Protein AF-A0A0F8DHT5-F1 (afdb_monomer_lite)

Structure (mmCIF, N/CA/C/O backbone):
data_AF-A0A0F8DHT5-F1
#
_entry.id   AF-A0A0F8DHT5-F1
#
loop_
_atom_site.group_PDB
_atom_site.id
_atom_site.type_symbol
_atom_site.label_atom_id
_atom_site.label_alt_id
_atom_site.label_comp_id
_atom_site.label_asym_id
_atom_site.label_entity_id
_atom_site.label_seq_id
_atom_site.pdbx_PDB_ins_code
_atom_site.Cartn_x
_atom_site.Cartn_y
_atom_site.Cartn_z
_atom_site.occupancy
_atom_site.B_iso_or_equiv
_atom_site.auth_seq_id
_atom_site.auth_comp_id
_atom_site.auth_asym_id
_atom_site.auth_atom_id
_atom_site.pdbx_PDB_model_num
ATOM 1 N N . MET A 1 1 ? 35.845 -25.438 -25.448 1.00 50.44 1 MET A N 1
ATOM 2 C CA . MET A 1 1 ? 34.656 -24.908 -24.744 1.00 50.44 1 MET A CA 1
ATOM 3 C C . MET A 1 1 ? 34.405 -23.471 -25.206 1.00 50.44 1 MET A C 1
ATOM 5 O O . MET A 1 1 ? 34.958 -22.543 -24.640 1.00 50.44 1 MET A O 1
ATOM 9 N N . ARG A 1 2 ? 33.656 -23.273 -26.294 1.00 54.19 2 ARG A N 1
ATOM 10 C CA . ARG A 1 2 ? 33.188 -21.955 -26.760 1.00 54.19 2 ARG A CA 1
ATOM 11 C C . ARG A 1 2 ? 31.685 -22.108 -26.974 1.00 54.19 2 ARG A C 1
ATOM 13 O O . ARG A 1 2 ? 31.292 -22.878 -27.839 1.00 54.19 2 ARG A O 1
ATOM 20 N N . GLY A 1 3 ? 30.879 -21.504 -26.104 1.00 56.59 3 GLY A N 1
ATOM 21 C CA . GLY A 1 3 ? 29.415 -21.653 -26.109 1.00 56.59 3 GLY A CA 1
ATOM 22 C C . GLY A 1 3 ? 28.748 -21.450 -24.744 1.00 56.59 3 GLY A C 1
ATOM 23 O O . GLY A 1 3 ? 27.577 -21.104 -24.689 1.00 56.59 3 GLY A O 1
ATOM 24 N N . SER A 1 4 ? 29.484 -21.578 -23.634 1.00 61.78 4 SER A N 1
ATOM 25 C CA . SER A 1 4 ? 28.898 -21.482 -22.286 1.00 61.78 4 SER A CA 1
ATOM 26 C C . SER A 1 4 ? 28.363 -20.084 -21.944 1.00 61.78 4 SER A C 1
ATOM 28 O O . SER A 1 4 ? 27.387 -19.959 -21.211 1.00 61.78 4 SER A O 1
ATOM 30 N N . GLY A 1 5 ? 28.978 -19.030 -22.493 1.00 66.94 5 GLY A N 1
ATOM 31 C CA . GLY A 1 5 ? 28.608 -17.642 -22.200 1.00 66.94 5 GLY A CA 1
ATOM 32 C C . GLY A 1 5 ? 27.230 -17.242 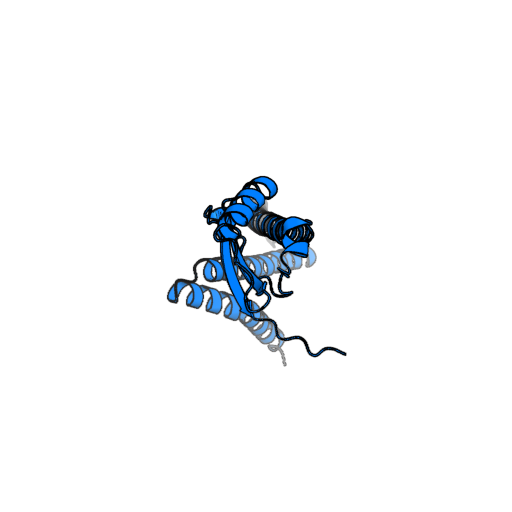-22.731 1.00 66.94 5 GLY A C 1
ATOM 33 O O . GLY A 1 5 ? 26.471 -16.604 -22.009 1.00 66.94 5 GLY A O 1
ATOM 34 N N . SER A 1 6 ? 26.860 -17.647 -23.954 1.00 74.19 6 SER A N 1
ATOM 35 C CA . SER A 1 6 ? 25.550 -17.281 -24.520 1.00 74.19 6 SER A CA 1
ATOM 36 C C . SER A 1 6 ? 24.404 -18.021 -23.833 1.00 74.19 6 SER A C 1
ATOM 38 O O . SER A 1 6 ? 23.347 -17.438 -23.608 1.00 74.19 6 SER A O 1
ATOM 40 N N . THR A 1 7 ? 24.618 -19.282 -23.449 1.00 80.94 7 THR A N 1
ATOM 41 C CA . THR A 1 7 ? 23.621 -20.074 -22.719 1.00 80.94 7 THR A CA 1
ATOM 42 C C . THR A 1 7 ? 23.374 -19.508 -21.322 1.00 80.94 7 THR A C 1
ATOM 44 O O . THR A 1 7 ? 22.225 -19.404 -20.904 1.00 80.94 7 THR A O 1
ATOM 47 N N . LEU A 1 8 ? 24.425 -19.074 -20.619 1.00 80.38 8 LEU A N 1
ATOM 48 C CA . LEU A 1 8 ? 24.295 -18.494 -19.280 1.00 80.38 8 LEU A CA 1
ATOM 49 C C . LEU A 1 8 ? 23.531 -17.158 -19.297 1.00 80.38 8 LEU A C 1
ATOM 51 O O . LEU A 1 8 ? 22.677 -16.926 -18.446 1.00 80.38 8 LEU A O 1
ATOM 55 N N . VAL A 1 9 ? 23.779 -16.316 -20.307 1.00 81.00 9 VAL A N 1
ATOM 56 C CA . VAL A 1 9 ? 23.037 -15.058 -20.505 1.00 81.00 9 VAL A CA 1
ATOM 57 C C . VAL A 1 9 ? 21.566 -15.330 -20.837 1.00 81.00 9 VAL A C 1
ATOM 59 O O . VAL A 1 9 ? 20.687 -14.685 -20.271 1.00 81.00 9 VAL A O 1
ATOM 62 N N . GLY A 1 10 ? 21.281 -16.315 -21.697 1.00 82.88 10 GLY A N 1
ATOM 63 C CA . GLY A 1 10 ? 19.907 -16.704 -22.031 1.00 82.88 10 GLY A CA 1
ATOM 64 C C . GLY A 1 10 ? 19.111 -17.187 -20.815 1.00 82.88 10 GLY A C 1
ATOM 65 O O . GLY A 1 10 ? 17.971 -16.770 -20.621 1.00 82.88 10 GLY A O 1
ATOM 66 N N . VAL A 1 11 ? 19.732 -18.001 -19.953 1.00 88.38 11 VAL A N 1
ATOM 67 C CA . VAL A 1 11 ? 19.117 -18.460 -18.697 1.00 88.38 11 VAL A CA 1
ATOM 68 C C . VAL A 1 11 ? 18.878 -17.290 -17.741 1.00 88.38 11 VAL A C 1
ATOM 70 O O . VAL A 1 11 ? 17.791 -17.187 -17.183 1.00 88.38 11 VAL A O 1
ATOM 73 N N . ALA A 1 12 ? 19.838 -16.374 -17.588 1.00 87.19 12 ALA A N 1
ATOM 74 C CA . ALA A 1 12 ? 19.679 -15.210 -16.714 1.00 87.19 12 ALA A CA 1
ATOM 75 C C . ALA A 1 12 ? 18.514 -14.300 -17.151 1.00 87.19 12 ALA A C 1
ATOM 77 O O . ALA A 1 12 ? 17.721 -13.870 -16.315 1.00 87.19 12 ALA A O 1
ATOM 78 N N . ILE A 1 13 ? 18.361 -14.062 -18.459 1.00 85.25 13 ILE A N 1
ATOM 79 C CA . ILE A 1 13 ? 17.239 -13.285 -19.010 1.00 85.25 13 ILE A CA 1
ATOM 80 C C . ILE A 1 13 ? 15.907 -14.008 -18.772 1.00 85.25 13 ILE A C 1
ATOM 82 O O . ILE A 1 13 ? 14.936 -13.384 -18.346 1.00 85.25 13 ILE A O 1
ATOM 86 N N . ALA A 1 14 ? 15.857 -15.323 -19.003 1.00 89.38 14 ALA A N 1
ATOM 87 C CA . ALA A 1 14 ? 14.652 -16.114 -18.769 1.00 89.38 14 ALA A CA 1
ATOM 88 C C . ALA A 1 14 ? 14.235 -16.089 -17.290 1.00 89.38 14 ALA A C 1
ATOM 90 O O . ALA A 1 14 ? 13.072 -15.837 -16.988 1.00 89.38 14 ALA A O 1
ATOM 91 N N . VAL A 1 15 ? 15.181 -16.266 -16.362 1.00 86.75 15 VAL A N 1
ATOM 92 C CA . VAL A 1 15 ? 14.917 -16.207 -14.914 1.00 86.75 15 VAL A CA 1
ATOM 93 C C . VAL A 1 15 ? 14.434 -14.820 -14.481 1.00 86.75 15 VAL A C 1
ATOM 95 O O . VAL A 1 15 ? 13.590 -14.726 -13.596 1.00 86.75 15 VAL A O 1
ATOM 98 N N . ALA A 1 16 ? 14.902 -13.746 -15.121 1.00 86.75 16 ALA A N 1
ATOM 99 C CA . ALA A 1 16 ? 14.448 -12.388 -14.824 1.00 86.75 16 ALA A CA 1
ATOM 100 C C . ALA A 1 16 ? 13.044 -12.067 -15.380 1.00 86.75 16 ALA A C 1
ATOM 102 O O . ALA A 1 16 ? 12.346 -11.219 -14.826 1.00 86.75 16 ALA A O 1
ATOM 103 N N . LEU A 1 17 ? 12.620 -12.706 -16.477 1.00 90.12 17 LEU A N 1
ATOM 104 C CA . LEU A 1 17 ? 11.362 -12.381 -17.167 1.00 90.12 17 LEU A CA 1
ATOM 105 C C . LEU A 1 17 ? 10.213 -13.343 -16.856 1.00 90.12 17 LEU A C 1
ATOM 107 O O . LEU A 1 17 ? 9.068 -12.908 -16.744 1.00 90.12 17 LEU A O 1
ATOM 111 N N . VAL A 1 18 ? 10.496 -14.638 -16.716 1.00 92.44 18 VAL A N 1
ATOM 112 C CA . VAL A 1 18 ? 9.465 -15.678 -16.590 1.00 92.44 18 VAL A CA 1
ATOM 113 C C . VAL A 1 18 ? 8.639 -15.534 -15.305 1.00 92.44 18 VAL A C 1
ATOM 115 O O . VAL A 1 18 ? 7.414 -15.548 -15.419 1.00 92.44 18 VAL A O 1
ATOM 118 N N . PRO A 1 19 ? 9.224 -15.343 -14.104 1.00 92.00 19 PRO A N 1
ATOM 119 C CA . PRO A 1 19 ? 8.435 -15.209 -12.879 1.00 92.00 19 PRO A CA 1
ATOM 120 C C . PRO A 1 19 ? 7.441 -14.033 -12.891 1.00 92.00 19 PRO A C 1
ATOM 122 O O . PRO A 1 19 ? 6.258 -14.281 -12.666 1.00 92.00 19 PRO A O 1
ATOM 125 N N . PRO A 1 20 ? 7.830 -12.775 -13.199 1.00 90.75 20 PRO A N 1
ATOM 126 C CA . PRO A 1 20 ? 6.867 -11.673 -13.233 1.00 90.75 20 PRO A CA 1
ATOM 127 C C . PRO A 1 20 ? 5.849 -11.812 -14.375 1.00 90.75 20 PRO A C 1
ATOM 129 O O . PRO A 1 20 ? 4.692 -11.438 -14.194 1.00 90.75 20 PRO A O 1
ATOM 132 N N . ALA A 1 21 ? 6.219 -12.412 -15.513 1.00 92.38 21 ALA A N 1
ATOM 133 C CA . ALA A 1 21 ? 5.266 -12.700 -16.588 1.00 92.38 21 ALA A CA 1
ATOM 134 C C . ALA A 1 21 ? 4.219 -13.740 -16.162 1.00 92.38 21 ALA A C 1
ATOM 136 O O . ALA A 1 21 ? 3.031 -13.563 -16.432 1.00 92.38 21 ALA A O 1
ATOM 137 N N . ALA A 1 22 ? 4.638 -14.784 -15.442 1.00 95.06 22 ALA A N 1
ATOM 138 C CA . ALA A 1 22 ? 3.740 -15.785 -14.878 1.00 95.06 22 ALA A CA 1
ATOM 139 C C . ALA A 1 22 ? 2.813 -15.177 -13.816 1.00 95.06 22 ALA A C 1
ATOM 141 O O . ALA A 1 22 ? 1.605 -15.393 -13.873 1.00 95.06 22 ALA A O 1
ATOM 142 N N . THR A 1 23 ? 3.344 -14.363 -12.897 1.00 94.56 23 THR A N 1
ATOM 143 C CA . THR A 1 23 ? 2.542 -13.654 -11.887 1.00 94.56 23 THR A CA 1
ATOM 144 C C . THR A 1 23 ? 1.533 -12.707 -12.531 1.00 94.56 23 THR A C 1
ATOM 146 O O . THR A 1 23 ? 0.388 -12.646 -12.091 1.00 94.56 23 THR A O 1
ATOM 149 N N . SER A 1 24 ? 1.921 -12.008 -13.601 1.00 94.50 24 SER A N 1
ATOM 150 C CA . SER A 1 24 ? 1.005 -11.146 -14.349 1.00 94.50 24 SER A CA 1
ATOM 151 C C . SER A 1 24 ? -0.128 -11.948 -14.995 1.00 94.50 24 SER A C 1
ATOM 153 O O . SER A 1 24 ? -1.299 -11.631 -14.792 1.00 94.50 24 SER A O 1
ATOM 155 N N . GLY A 1 25 ? 0.204 -13.039 -15.694 1.00 92.62 25 GLY A N 1
ATOM 156 C CA . GLY A 1 25 ? -0.782 -13.919 -16.323 1.00 92.62 25 GLY A CA 1
ATOM 157 C C . GLY A 1 25 ? -1.736 -14.578 -15.322 1.00 92.62 25 GLY A C 1
ATOM 158 O O . GLY A 1 25 ? -2.945 -14.584 -15.542 1.00 92.62 25 GLY A O 1
ATOM 159 N N . LEU A 1 26 ? -1.217 -15.077 -14.195 1.00 94.81 26 LEU A N 1
ATOM 160 C CA . LEU A 1 26 ? -2.028 -15.659 -13.120 1.00 94.81 26 LEU A CA 1
ATOM 161 C C . LEU A 1 26 ? -2.913 -14.611 -12.439 1.00 94.81 26 LEU A C 1
ATOM 163 O O . LEU A 1 26 ? -4.085 -14.873 -12.183 1.00 94.81 26 LEU A O 1
ATOM 167 N N . GLY A 1 27 ? -2.381 -13.411 -12.193 1.00 92.62 27 GLY A N 1
ATOM 168 C CA . GLY A 1 27 ? -3.150 -12.299 -11.640 1.00 92.62 27 GLY A CA 1
ATOM 169 C C . GLY A 1 27 ? -4.325 -11.908 -12.537 1.00 92.62 27 GLY A C 1
ATOM 170 O O . GLY A 1 27 ? -5.420 -11.671 -12.033 1.00 92.62 27 GLY A O 1
ATOM 171 N N . LEU A 1 28 ? -4.130 -11.911 -13.862 1.00 93.88 28 LEU A N 1
ATOM 172 C CA . LEU A 1 28 ? -5.199 -11.639 -14.825 1.00 93.88 28 LEU A CA 1
ATOM 173 C C . LEU A 1 28 ? -6.240 -12.763 -14.830 1.00 93.88 28 LEU A C 1
ATOM 175 O O . LEU A 1 28 ? -7.435 -12.483 -14.837 1.00 93.88 28 LEU A O 1
ATOM 179 N N . ALA A 1 29 ? -5.800 -14.023 -14.785 1.00 93.94 29 ALA A N 1
ATOM 180 C CA . ALA A 1 29 ? -6.689 -15.184 -14.809 1.00 93.94 29 ALA A CA 1
ATOM 181 C C . ALA A 1 29 ? -7.573 -15.302 -13.554 1.00 93.94 29 ALA A C 1
ATOM 183 O O . ALA A 1 29 ? -8.711 -15.758 -13.649 1.00 93.94 29 ALA A O 1
ATOM 184 N N . TRP A 1 30 ? -7.071 -14.884 -12.389 1.00 96.00 30 TRP A N 1
ATOM 185 C CA . TRP A 1 30 ? -7.807 -14.926 -11.118 1.00 96.00 30 TRP A CA 1
ATOM 186 C C . TRP A 1 30 ? -8.486 -13.604 -10.731 1.00 96.00 30 TRP A C 1
ATOM 188 O O . TRP A 1 30 ? -9.041 -13.505 -9.641 1.00 96.00 30 TRP A O 1
ATOM 198 N N . GLY A 1 31 ? -8.479 -12.592 -11.606 1.00 90.81 31 GLY A N 1
ATOM 199 C CA . GLY A 1 31 ? -9.152 -11.310 -11.354 1.00 90.81 31 GLY A CA 1
ATOM 200 C C . GLY A 1 31 ? -8.425 -10.382 -10.373 1.00 90.81 31 GLY A C 1
ATOM 201 O O . GLY A 1 31 ? -8.964 -9.348 -9.983 1.00 90.81 31 GLY A O 1
ATOM 202 N N . PHE A 1 32 ? -7.181 -10.693 -10.000 1.00 90.25 32 PHE A N 1
ATOM 203 C CA . PHE A 1 32 ? -6.325 -9.821 -9.195 1.00 90.25 32 PHE A CA 1
ATOM 204 C C . PHE A 1 32 ? -5.640 -8.766 -10.073 1.00 90.25 32 PHE A C 1
ATOM 206 O O . PHE A 1 32 ? -4.415 -8.758 -10.228 1.00 90.25 32 PHE A O 1
ATOM 213 N N . TYR A 1 33 ? -6.432 -7.856 -10.649 1.00 86.12 33 TYR A N 1
ATOM 214 C CA . TYR A 1 33 ? -5.963 -6.868 -11.629 1.00 86.12 33 TYR A CA 1
ATOM 215 C C . TYR A 1 33 ? -4.810 -5.996 -11.118 1.00 86.12 33 TYR A C 1
ATOM 217 O O . TYR A 1 33 ? -3.872 -5.741 -11.869 1.00 86.12 33 TYR A O 1
ATOM 225 N N . GLY A 1 34 ? -4.822 -5.604 -9.838 1.00 83.06 34 GLY A N 1
ATOM 226 C CA . GLY A 1 34 ? -3.725 -4.840 -9.234 1.00 83.06 34 GLY A CA 1
ATOM 227 C C . GLY A 1 34 ? -2.388 -5.586 -9.299 1.00 83.06 34 GLY A C 1
ATOM 228 O O . GLY A 1 34 ? -1.418 -5.076 -9.854 1.00 83.06 34 GLY A O 1
ATOM 229 N N . VAL A 1 35 ? -2.358 -6.837 -8.824 1.00 84.31 35 VAL A N 1
ATOM 230 C CA . VAL A 1 35 ? -1.164 -7.703 -8.872 1.00 84.31 35 VAL A CA 1
ATOM 231 C C . VAL A 1 35 ? -0.728 -7.952 -10.314 1.00 84.31 35 VAL A C 1
ATOM 233 O O . VAL A 1 35 ? 0.461 -7.883 -10.626 1.00 84.31 35 VAL A O 1
ATOM 236 N N . ALA A 1 36 ? -1.688 -8.197 -11.206 1.00 88.44 36 ALA A N 1
ATOM 237 C CA . ALA A 1 36 ? -1.431 -8.415 -12.621 1.00 88.44 36 ALA A CA 1
ATOM 238 C C . ALA A 1 36 ? -0.738 -7.228 -13.295 1.00 88.44 36 ALA A C 1
ATOM 240 O O . ALA A 1 36 ? 0.239 -7.424 -14.024 1.00 88.44 36 ALA A O 1
ATOM 241 N N . ILE A 1 37 ? -1.230 -6.013 -13.039 1.00 86.38 37 ILE A N 1
ATOM 242 C CA . ILE A 1 37 ? -0.683 -4.772 -13.587 1.00 86.38 37 ILE A CA 1
ATOM 243 C C . ILE A 1 37 ? 0.708 -4.516 -13.011 1.00 86.38 37 ILE A C 1
ATOM 245 O O . ILE A 1 37 ? 1.644 -4.283 -13.773 1.00 86.38 37 ILE A O 1
ATOM 249 N N . THR A 1 38 ? 0.887 -4.619 -11.691 1.00 81.81 38 THR A N 1
ATOM 250 C CA . THR A 1 38 ? 2.202 -4.414 -11.066 1.00 81.81 38 THR A CA 1
ATOM 251 C C . THR A 1 38 ? 3.237 -5.411 -11.595 1.00 81.81 38 THR A C 1
ATOM 253 O O . THR A 1 38 ? 4.356 -5.024 -11.935 1.00 81.81 38 THR A O 1
ATOM 256 N N . ALA A 1 39 ? 2.863 -6.684 -11.748 1.00 89.31 39 ALA A N 1
ATOM 257 C CA . ALA A 1 39 ? 3.736 -7.701 -12.322 1.00 89.31 39 ALA A CA 1
ATOM 258 C C . ALA A 1 39 ? 4.019 -7.464 -13.819 1.00 89.31 39 ALA A C 1
ATOM 260 O O . ALA A 1 39 ? 5.157 -7.638 -14.254 1.00 89.31 39 ALA A O 1
ATOM 261 N N . ALA A 1 40 ? 3.036 -7.001 -14.601 1.00 86.38 40 ALA A N 1
ATOM 262 C CA . ALA A 1 40 ? 3.231 -6.636 -16.009 1.00 86.38 40 ALA A CA 1
ATOM 263 C C . ALA A 1 40 ? 4.239 -5.489 -16.163 1.00 86.38 40 ALA A C 1
ATOM 265 O O . ALA A 1 40 ? 5.118 -5.538 -17.024 1.00 86.38 40 ALA A O 1
ATOM 266 N N . VAL A 1 41 ? 4.149 -4.474 -15.298 1.00 85.31 41 VAL A N 1
ATOM 267 C CA . VAL A 1 41 ? 5.097 -3.355 -15.274 1.00 85.31 41 VAL A CA 1
ATOM 268 C C . VAL A 1 41 ? 6.520 -3.861 -15.025 1.00 85.31 41 VAL A C 1
ATOM 270 O O . VAL A 1 41 ? 7.433 -3.454 -15.740 1.00 85.31 41 VAL A O 1
ATOM 273 N N . LEU A 1 42 ? 6.722 -4.803 -14.097 1.00 88.19 42 LEU A N 1
ATOM 274 C CA . LEU A 1 42 ? 8.041 -5.402 -13.847 1.00 88.19 42 LEU A CA 1
ATOM 275 C C . LEU A 1 42 ? 8.606 -6.135 -15.075 1.00 88.19 42 LEU A C 1
ATOM 277 O O . LEU A 1 42 ? 9.796 -6.007 -15.364 1.00 88.19 42 LEU A O 1
ATOM 281 N N . VAL A 1 43 ? 7.771 -6.850 -15.838 1.00 87.12 43 VAL A N 1
ATOM 282 C CA . VAL A 1 43 ? 8.195 -7.467 -17.111 1.00 87.12 43 VAL A CA 1
ATOM 283 C C . VAL A 1 43 ? 8.689 -6.404 -18.092 1.00 87.12 43 VAL A C 1
ATOM 285 O O . VAL A 1 43 ? 9.759 -6.558 -18.685 1.00 87.12 43 VAL A O 1
ATOM 288 N N . LEU A 1 44 ? 7.933 -5.312 -18.247 1.00 84.62 44 LEU A N 1
ATOM 289 C CA . LEU A 1 44 ? 8.288 -4.214 -19.148 1.00 84.62 44 LEU A CA 1
ATOM 290 C C . LEU A 1 44 ? 9.588 -3.523 -18.721 1.00 84.62 44 LEU A C 1
ATOM 292 O O . LEU A 1 44 ? 10.442 -3.268 -19.569 1.00 84.62 44 LEU A O 1
ATOM 296 N N . VAL A 1 45 ? 9.775 -3.275 -17.422 1.00 83.19 45 VAL A N 1
ATOM 297 C CA . VAL A 1 45 ? 11.011 -2.701 -16.861 1.00 83.19 45 VAL A CA 1
ATOM 298 C C . VAL A 1 45 ? 12.209 -3.612 -17.138 1.00 83.19 45 VAL A C 1
ATOM 300 O O . VAL A 1 45 ? 13.258 -3.131 -17.573 1.00 83.19 45 VAL A O 1
ATOM 303 N N . ASN A 1 46 ? 12.067 -4.924 -16.937 1.00 88.50 46 ASN A N 1
ATOM 304 C CA . ASN A 1 46 ? 13.151 -5.881 -17.170 1.00 88.50 46 ASN A CA 1
ATOM 305 C C . ASN A 1 46 ? 13.528 -5.957 -18.654 1.00 88.50 46 ASN A C 1
ATOM 307 O O . ASN A 1 46 ? 14.711 -5.890 -18.994 1.00 88.50 46 ASN A O 1
ATOM 311 N N . LEU A 1 47 ? 12.538 -6.019 -19.550 1.00 86.38 47 LEU A N 1
ATOM 312 C CA . LEU A 1 47 ? 12.775 -5.961 -20.994 1.00 86.38 47 LEU A CA 1
ATOM 313 C C . LEU A 1 47 ? 13.463 -4.659 -21.401 1.00 86.38 47 LEU A C 1
ATOM 315 O O . LEU A 1 47 ? 14.420 -4.684 -22.179 1.00 86.38 47 LEU A O 1
ATOM 319 N N . LEU A 1 48 ? 13.003 -3.529 -20.863 1.00 83.25 48 LEU A N 1
ATOM 320 C CA . LEU A 1 48 ? 13.589 -2.225 -21.138 1.00 83.25 48 LEU A CA 1
ATOM 321 C C . LEU A 1 48 ? 15.050 -2.183 -20.697 1.00 83.25 48 LEU A C 1
ATOM 323 O O . LEU A 1 48 ? 15.916 -1.822 -21.487 1.00 83.25 48 LEU A O 1
ATOM 327 N N . THR A 1 49 ? 15.329 -2.616 -19.471 1.00 82.75 49 THR A N 1
ATOM 328 C CA . THR A 1 49 ? 16.673 -2.609 -18.885 1.00 82.75 49 THR A CA 1
ATOM 329 C C . THR A 1 49 ? 17.638 -3.443 -19.715 1.00 82.75 49 THR A C 1
ATOM 331 O O . THR A 1 49 ? 18.704 -2.951 -20.067 1.00 82.75 49 THR A O 1
ATOM 334 N N . ILE A 1 50 ? 17.249 -4.657 -20.125 1.00 85.69 50 ILE A N 1
ATOM 335 C CA . ILE A 1 50 ? 18.083 -5.507 -20.988 1.00 85.69 50 ILE A CA 1
ATOM 336 C C . ILE A 1 50 ? 18.417 -4.791 -22.307 1.00 85.69 50 ILE A C 1
ATOM 338 O O . ILE A 1 50 ? 19.575 -4.779 -22.731 1.00 85.69 50 ILE A O 1
ATOM 342 N N . ASN A 1 51 ? 17.428 -4.156 -22.943 1.00 81.25 51 ASN A N 1
ATOM 343 C CA . ASN A 1 51 ? 17.636 -3.421 -24.194 1.00 81.25 51 ASN A CA 1
ATOM 344 C C . ASN A 1 51 ? 18.531 -2.183 -24.005 1.00 81.25 51 ASN A C 1
ATOM 346 O O . ASN A 1 51 ? 19.425 -1.941 -24.819 1.00 81.25 51 ASN A O 1
ATOM 350 N N . VAL A 1 52 ? 18.334 -1.419 -22.926 1.00 77.94 52 VAL A N 1
ATOM 351 C CA . VAL A 1 52 ? 19.168 -0.258 -22.573 1.00 77.94 52 VAL A CA 1
ATOM 352 C C . VAL A 1 52 ? 20.605 -0.697 -22.302 1.00 77.94 52 VAL A C 1
ATOM 354 O O . VAL A 1 52 ? 21.535 -0.107 -22.846 1.00 77.94 52 VAL A O 1
ATOM 357 N N . SER A 1 53 ? 20.810 -1.753 -21.511 1.00 82.62 53 SER A N 1
ATOM 358 C CA . SER A 1 53 ? 22.137 -2.298 -21.220 1.00 82.62 53 SER A CA 1
ATOM 359 C C . SER A 1 53 ? 22.847 -2.755 -22.491 1.00 82.62 53 SER A C 1
ATOM 361 O O . SER A 1 53 ? 24.031 -2.468 -22.654 1.00 82.62 53 SER A O 1
ATOM 363 N N . ALA A 1 54 ? 22.133 -3.399 -23.420 1.00 81.75 54 ALA A N 1
ATOM 364 C CA . ALA A 1 54 ? 22.690 -3.771 -24.718 1.00 81.75 54 ALA A CA 1
ATOM 365 C C . ALA A 1 54 ? 23.131 -2.537 -25.526 1.00 81.75 54 ALA A C 1
ATOM 367 O O . ALA A 1 54 ? 24.224 -2.537 -26.093 1.00 81.75 54 ALA A O 1
ATOM 368 N N . LEU A 1 55 ? 22.328 -1.466 -25.534 1.00 77.06 55 LEU A N 1
ATOM 369 C CA . LEU A 1 55 ? 22.674 -0.208 -26.203 1.00 77.06 55 LEU A CA 1
ATOM 370 C C . LEU A 1 55 ? 23.900 0.469 -25.568 1.00 77.06 55 LEU A C 1
ATOM 372 O O . LEU A 1 55 ? 24.799 0.901 -26.289 1.00 77.06 55 LEU A O 1
ATOM 376 N N . ILE A 1 56 ? 23.961 0.534 -24.235 1.00 76.88 56 ILE A N 1
ATOM 377 C CA . ILE A 1 56 ? 25.102 1.095 -23.497 1.00 76.88 56 ILE A CA 1
ATOM 378 C C . ILE A 1 56 ? 26.368 0.291 -23.791 1.00 76.88 56 ILE A C 1
ATOM 380 O O . ILE A 1 56 ? 27.406 0.873 -24.096 1.00 76.88 56 ILE A O 1
ATOM 384 N N . LEU A 1 57 ? 26.289 -1.041 -23.744 1.00 79.81 57 LEU A N 1
ATOM 385 C CA . LEU A 1 57 ? 27.434 -1.909 -24.003 1.00 79.81 57 LEU A CA 1
ATOM 386 C C . LEU A 1 57 ? 27.941 -1.748 -25.439 1.00 79.81 57 LEU A C 1
ATOM 388 O O . LEU A 1 57 ? 29.148 -1.710 -25.667 1.00 79.81 57 LEU A O 1
ATOM 392 N N . PHE A 1 58 ? 27.030 -1.598 -26.401 1.00 78.19 58 PHE A N 1
ATOM 393 C CA . PHE A 1 58 ? 27.363 -1.322 -27.795 1.00 78.19 58 PHE A CA 1
ATOM 394 C C . PHE A 1 58 ? 28.062 0.034 -27.965 1.00 78.19 58 PHE A C 1
ATOM 396 O O . PHE A 1 58 ? 29.054 0.131 -28.691 1.00 78.19 58 PHE A O 1
ATOM 403 N N . TRP A 1 59 ? 27.589 1.064 -27.254 1.00 74.31 59 TRP A N 1
ATOM 404 C CA . TRP A 1 59 ? 28.202 2.393 -27.242 1.00 74.31 59 TRP A CA 1
ATOM 405 C C . TRP A 1 59 ? 29.602 2.379 -26.611 1.00 74.31 59 TRP A C 1
ATOM 407 O O . TRP A 1 59 ? 30.546 2.886 -27.213 1.00 74.31 59 TRP A O 1
ATOM 417 N N . LEU A 1 60 ? 29.764 1.724 -25.455 1.00 72.50 60 LEU A N 1
ATOM 418 C CA . LEU A 1 60 ? 31.055 1.562 -24.773 1.00 72.50 60 LEU A CA 1
ATOM 419 C C . LEU A 1 60 ? 32.048 0.718 -25.576 1.00 72.50 60 LEU A C 1
ATOM 421 O O . LEU A 1 60 ? 33.242 1.003 -25.570 1.00 72.50 60 LEU A O 1
ATOM 425 N N . SER A 1 61 ? 31.563 -0.286 -26.308 1.00 78.44 61 SER A N 1
ATOM 426 C CA . SER A 1 61 ? 32.396 -1.108 -27.196 1.00 78.44 61 SER A CA 1
ATOM 427 C C . SER A 1 61 ? 32.897 -0.336 -28.423 1.00 78.44 61 SER A C 1
ATOM 429 O O . SER A 1 61 ? 33.640 -0.888 -29.231 1.00 78.44 61 SER A O 1
ATOM 431 N N . GLY A 1 62 ? 32.491 0.931 -28.590 1.00 67.75 62 GLY A N 1
ATOM 432 C CA . GLY A 1 62 ? 32.946 1.792 -29.675 1.00 67.75 62 GLY A CA 1
ATOM 433 C C . GLY A 1 62 ? 32.509 1.300 -31.052 1.00 67.75 62 GLY A C 1
ATOM 434 O O . GLY A 1 62 ? 33.183 1.596 -32.039 1.00 67.75 62 GLY A O 1
ATOM 435 N N . PHE A 1 63 ? 31.413 0.533 -31.130 1.00 62.44 63 PHE A N 1
ATOM 436 C CA . PHE A 1 63 ? 30.958 -0.082 -32.372 1.00 62.44 63 PHE A CA 1
ATOM 437 C C . PHE A 1 63 ? 30.616 1.012 -33.397 1.00 62.44 6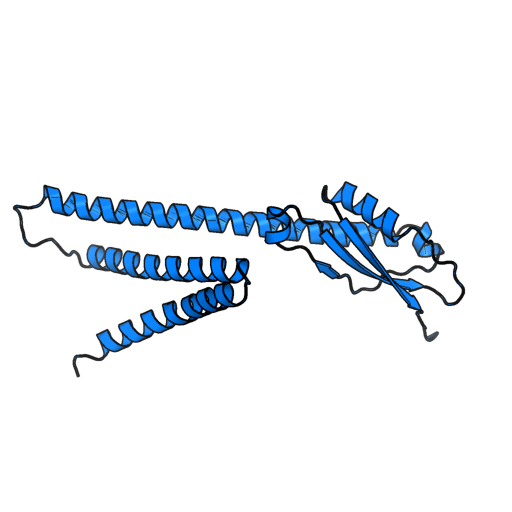3 PHE A C 1
ATOM 439 O O . PHE A 1 63 ? 29.578 1.673 -33.326 1.00 62.44 63 PHE A O 1
ATOM 446 N N . ARG A 1 64 ? 31.528 1.238 -34.347 1.00 56.19 64 ARG A N 1
ATOM 447 C CA . ARG A 1 64 ? 31.359 2.169 -35.465 1.00 56.19 64 ARG A CA 1
ATOM 448 C C . ARG A 1 64 ? 30.698 1.413 -36.623 1.00 56.19 64 ARG A C 1
ATOM 450 O O . ARG A 1 64 ? 31.270 0.420 -37.069 1.00 56.19 64 ARG A O 1
ATOM 457 N N . PRO A 1 65 ? 29.518 1.839 -37.114 1.00 53.34 65 PRO A N 1
ATOM 458 C CA . PRO A 1 65 ? 28.887 1.219 -38.278 1.00 53.34 65 PRO A CA 1
ATOM 459 C C . PRO A 1 65 ? 29.852 1.238 -39.470 1.00 53.34 65 PRO A C 1
ATOM 461 O O . PRO A 1 65 ? 30.399 2.290 -39.795 1.00 53.34 65 PRO A O 1
ATOM 464 N N . ALA A 1 66 ? 30.067 0.088 -40.109 1.00 50.16 66 ALA A N 1
ATOM 465 C CA . ALA A 1 66 ? 31.091 -0.122 -41.137 1.00 50.16 66 ALA A CA 1
ATOM 466 C C . ALA A 1 66 ? 30.756 0.463 -42.527 1.00 50.16 66 ALA A C 1
ATOM 468 O O . ALA A 1 66 ? 31.304 0.009 -43.525 1.00 50.16 66 ALA A O 1
ATOM 469 N N . GLU A 1 67 ? 29.890 1.475 -42.626 1.00 52.31 67 GLU A N 1
ATOM 470 C CA . GLU A 1 67 ? 29.558 2.087 -43.916 1.00 52.31 67 GLU A CA 1
ATOM 471 C C . GLU A 1 67 ? 29.509 3.616 -43.829 1.00 52.31 67 GLU A C 1
ATOM 473 O O . GLU A 1 67 ? 28.531 4.222 -43.387 1.00 52.31 67 GLU A O 1
ATOM 478 N N . GLU A 1 68 ? 30.566 4.256 -44.336 1.00 53.12 68 GLU A N 1
ATOM 479 C CA . GLU A 1 68 ? 30.701 5.715 -44.472 1.00 53.12 68 GLU A CA 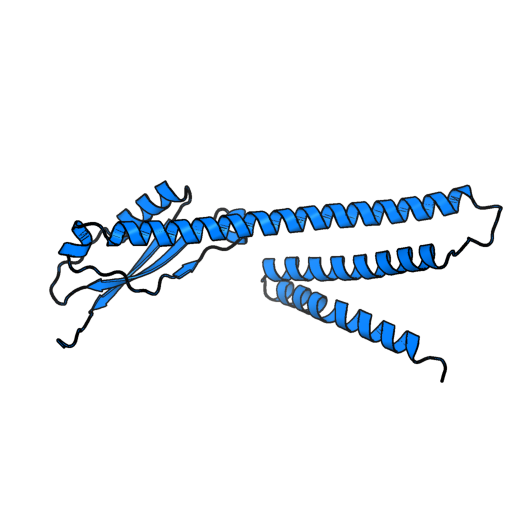1
ATOM 480 C C . GLU A 1 68 ? 29.681 6.352 -45.442 1.00 53.12 68 GLU A C 1
ATOM 482 O O . GLU A 1 68 ? 29.663 7.570 -45.603 1.00 53.12 68 GLU A O 1
ATOM 487 N N . LYS A 1 69 ? 28.776 5.573 -46.056 1.00 48.88 69 LYS A N 1
ATOM 488 C CA . LYS A 1 69 ? 27.753 6.076 -46.993 1.00 48.88 69 LYS A CA 1
ATOM 489 C C . LYS A 1 69 ? 26.312 6.076 -46.463 1.00 48.88 69 LYS A C 1
ATOM 491 O O . LYS A 1 69 ? 25.431 6.580 -47.151 1.00 48.88 69 LYS A O 1
ATOM 496 N N . ALA A 1 70 ? 26.063 5.624 -45.230 1.00 52.38 70 ALA A N 1
ATOM 497 C CA . ALA A 1 70 ? 24.724 5.611 -44.610 1.00 52.38 70 ALA A CA 1
ATOM 498 C C . ALA A 1 70 ? 24.638 6.425 -43.297 1.00 52.38 70 ALA A C 1
ATOM 500 O O . ALA A 1 70 ? 23.802 6.176 -42.426 1.00 52.38 70 ALA A O 1
ATOM 501 N N . VAL A 1 71 ? 25.515 7.420 -43.131 1.00 52.69 71 VAL A N 1
ATOM 502 C CA . VAL A 1 71 ? 25.713 8.163 -41.869 1.00 52.69 71 VAL A CA 1
ATOM 503 C C . VAL A 1 71 ? 24.476 8.980 -41.437 1.00 52.69 71 VAL A C 1
ATOM 505 O O . VAL A 1 71 ? 24.308 9.255 -40.248 1.00 52.69 71 VAL A O 1
ATOM 508 N N . GLY A 1 72 ? 23.567 9.310 -42.364 1.00 50.34 72 GLY A N 1
ATOM 509 C CA . GLY A 1 72 ? 22.315 10.023 -42.067 1.00 50.34 72 GLY A CA 1
ATOM 510 C C . GLY A 1 72 ? 21.215 9.146 -41.453 1.00 50.34 72 GLY A C 1
ATOM 511 O O . GLY A 1 72 ? 20.606 9.528 -40.456 1.00 50.34 72 GLY A O 1
ATOM 512 N N . SER A 1 73 ? 20.980 7.947 -41.999 1.00 50.78 73 SER A N 1
ATOM 513 C CA . SER A 1 73 ? 19.885 7.059 -41.570 1.00 50.78 73 SER A CA 1
ATOM 514 C C . SER A 1 73 ? 20.231 6.243 -40.321 1.00 50.78 73 SER A C 1
ATOM 516 O O . SER A 1 73 ? 19.367 6.011 -39.474 1.00 50.78 73 SER A O 1
ATOM 518 N N . ALA A 1 74 ? 21.503 5.872 -40.143 1.00 53.41 74 ALA A N 1
ATOM 519 C CA . ALA A 1 74 ? 21.966 5.128 -38.972 1.00 53.41 74 ALA A CA 1
ATOM 520 C C . ALA A 1 74 ? 21.932 5.965 -37.676 1.00 53.41 74 ALA A C 1
ATOM 522 O O . ALA A 1 74 ? 21.522 5.464 -36.628 1.00 53.41 74 ALA A O 1
ATOM 523 N N . ARG A 1 75 ? 22.294 7.258 -37.734 1.00 54.81 75 ARG A N 1
ATOM 524 C CA . ARG A 1 75 ? 22.169 8.179 -36.585 1.00 54.81 75 ARG A CA 1
ATOM 525 C C . ARG A 1 75 ? 20.709 8.419 -36.210 1.00 54.81 75 ARG A C 1
ATOM 527 O O . ARG A 1 75 ? 20.383 8.398 -35.027 1.00 54.81 75 ARG A O 1
ATOM 534 N N . ALA A 1 76 ? 19.834 8.579 -37.204 1.00 57.97 76 ALA A N 1
ATOM 535 C CA . ALA A 1 76 ? 18.398 8.725 -36.980 1.00 57.97 76 ALA A CA 1
ATOM 536 C C . ALA A 1 76 ? 17.795 7.481 -36.304 1.00 57.97 76 ALA A C 1
ATOM 538 O O . ALA A 1 76 ? 17.008 7.615 -35.370 1.00 57.97 76 ALA A O 1
ATOM 539 N N . ALA A 1 77 ? 18.222 6.276 -36.696 1.00 61.75 77 ALA A N 1
ATOM 540 C CA . ALA A 1 77 ? 17.779 5.032 -36.066 1.00 61.75 77 ALA A CA 1
ATOM 541 C C . ALA A 1 77 ? 18.234 4.906 -34.599 1.00 61.75 77 ALA A C 1
ATOM 543 O O . ALA A 1 77 ? 17.457 4.467 -33.752 1.00 61.75 77 ALA A O 1
ATOM 544 N N . VAL A 1 78 ? 19.465 5.315 -34.270 1.00 67.00 78 VAL A N 1
ATOM 545 C CA . VAL A 1 78 ? 19.971 5.303 -32.883 1.00 67.00 78 VAL A CA 1
ATOM 546 C C . VAL A 1 78 ? 19.271 6.356 -32.020 1.00 67.00 78 VAL A C 1
ATOM 548 O O . VAL A 1 78 ? 18.848 6.040 -30.911 1.00 67.00 78 VAL A O 1
ATOM 551 N N . ILE A 1 79 ? 19.085 7.578 -32.530 1.00 69.00 79 ILE A N 1
ATOM 552 C CA . ILE A 1 79 ? 18.374 8.654 -31.818 1.00 69.00 79 ILE A CA 1
ATOM 553 C C . ILE A 1 79 ? 16.905 8.283 -31.604 1.00 69.00 79 ILE A C 1
ATOM 555 O O . ILE A 1 79 ? 16.382 8.484 -30.514 1.00 69.00 79 ILE A O 1
ATOM 559 N N . SER A 1 80 ? 16.255 7.681 -32.603 1.00 67.88 80 SER A N 1
ATOM 560 C CA . SER A 1 80 ? 14.880 7.193 -32.482 1.00 67.88 80 SER A CA 1
ATOM 561 C C . SER A 1 80 ? 14.757 6.124 -31.392 1.00 67.88 80 SER A C 1
ATOM 563 O O . SER A 1 80 ? 13.882 6.224 -30.536 1.00 67.88 80 SER A O 1
ATOM 565 N N . ARG A 1 81 ? 15.676 5.150 -31.344 1.00 73.44 81 ARG A N 1
ATOM 566 C CA . ARG A 1 81 ? 15.697 4.133 -30.279 1.00 73.44 81 ARG A CA 1
ATOM 567 C C . ARG A 1 81 ? 15.964 4.742 -28.903 1.00 73.44 81 ARG A C 1
ATOM 569 O O . ARG A 1 81 ? 15.279 4.389 -27.952 1.00 73.44 81 ARG A O 1
ATOM 576 N N . ALA A 1 82 ? 16.909 5.676 -28.794 1.00 75.50 82 ALA A N 1
ATOM 577 C CA . ALA A 1 82 ? 17.179 6.387 -27.547 1.00 75.50 82 ALA A CA 1
ATOM 578 C C . ALA A 1 82 ? 15.962 7.204 -27.080 1.00 75.50 82 ALA A C 1
ATOM 580 O O . ALA A 1 82 ? 15.626 7.173 -25.901 1.00 75.50 82 ALA A O 1
ATOM 581 N N . ALA A 1 83 ? 15.254 7.864 -27.999 1.00 69.69 83 ALA A N 1
ATOM 582 C CA . ALA A 1 83 ? 14.023 8.585 -27.694 1.00 69.69 83 ALA A CA 1
ATOM 583 C C . ALA A 1 83 ? 12.928 7.641 -27.177 1.00 69.69 83 ALA A C 1
ATOM 585 O O . ALA A 1 83 ? 12.301 7.943 -26.167 1.00 69.69 83 ALA A O 1
ATOM 586 N N . VAL A 1 84 ? 12.749 6.468 -27.797 1.00 79.44 84 VAL A N 1
ATOM 587 C CA . VAL A 1 84 ? 11.814 5.441 -27.305 1.00 79.44 84 VAL A CA 1
ATOM 588 C C . VAL A 1 84 ? 12.191 4.982 -25.894 1.00 79.44 84 VAL A C 1
ATOM 590 O O . VAL A 1 84 ? 11.321 4.897 -25.034 1.00 79.44 84 VAL A O 1
ATOM 593 N N . LEU A 1 85 ? 13.477 4.740 -25.621 1.00 75.19 85 LEU A N 1
ATOM 594 C CA . LEU A 1 85 ? 13.945 4.362 -24.284 1.00 75.19 85 LEU A CA 1
ATOM 595 C C . LEU A 1 85 ? 13.671 5.455 -23.245 1.00 75.19 85 LEU A C 1
ATOM 597 O O . LEU A 1 85 ? 13.175 5.151 -22.166 1.00 75.19 85 LEU A O 1
ATOM 601 N N . VAL A 1 86 ? 13.941 6.721 -23.575 1.00 78.31 86 VAL A N 1
ATOM 602 C CA . VAL A 1 86 ? 13.655 7.863 -22.691 1.00 78.31 86 VAL A CA 1
ATOM 603 C C . VAL A 1 86 ? 12.156 7.987 -22.427 1.00 78.31 86 VAL A C 1
ATOM 605 O O . VAL A 1 86 ? 11.765 8.177 -21.280 1.00 78.31 86 VAL A O 1
ATOM 608 N N . ILE A 1 87 ? 11.313 7.819 -23.449 1.00 79.50 87 ILE A N 1
ATOM 609 C CA . ILE A 1 87 ? 9.852 7.836 -23.295 1.00 79.50 87 ILE A CA 1
ATOM 610 C C . ILE A 1 87 ? 9.394 6.699 -22.377 1.00 79.50 87 ILE A C 1
ATOM 612 O O . ILE A 1 87 ? 8.578 6.926 -21.488 1.00 79.50 87 ILE A O 1
ATOM 616 N N . LEU A 1 88 ? 9.940 5.491 -22.542 1.00 79.56 88 LEU A N 1
ATOM 617 C CA . LEU A 1 88 ? 9.606 4.353 -21.686 1.00 79.56 88 LEU A CA 1
ATOM 618 C C . LEU A 1 88 ? 10.063 4.575 -20.236 1.00 79.56 88 LEU A C 1
ATOM 620 O O . LEU A 1 88 ? 9.293 4.313 -19.318 1.00 79.56 88 LEU A O 1
ATOM 624 N N . ILE A 1 89 ? 11.263 5.121 -20.011 1.00 86.00 89 ILE A N 1
ATOM 625 C CA . ILE A 1 89 ? 11.743 5.487 -18.667 1.00 86.00 89 ILE A CA 1
ATOM 626 C C . ILE A 1 89 ? 10.863 6.574 -18.047 1.00 86.00 89 ILE A C 1
ATOM 628 O O . ILE A 1 89 ? 10.529 6.481 -16.867 1.00 86.00 89 ILE A O 1
ATOM 632 N N . ALA A 1 90 ? 10.471 7.588 -18.820 1.00 79.19 90 ALA A N 1
ATOM 633 C CA . ALA A 1 90 ? 9.594 8.652 -18.348 1.00 79.19 90 ALA A CA 1
ATOM 634 C C . ALA A 1 90 ? 8.219 8.093 -17.956 1.00 79.19 90 ALA A C 1
ATOM 636 O O . ALA A 1 90 ? 7.735 8.372 -16.862 1.00 79.19 90 ALA A O 1
ATOM 637 N N . LEU A 1 91 ? 7.631 7.233 -18.794 1.00 85.25 91 LEU A N 1
ATOM 638 C CA . LEU A 1 91 ? 6.361 6.563 -18.514 1.00 85.25 91 LEU A CA 1
ATOM 639 C C . LEU A 1 91 ? 6.436 5.724 -17.229 1.00 85.25 91 LEU A C 1
ATOM 641 O O . LEU A 1 91 ? 5.582 5.849 -16.354 1.00 85.25 91 LEU A O 1
ATOM 645 N N . LEU A 1 92 ? 7.478 4.901 -17.087 1.00 83.94 92 LEU A N 1
ATOM 646 C CA . LEU A 1 92 ? 7.682 4.066 -15.901 1.00 83.94 92 LEU A CA 1
ATOM 647 C C . LEU A 1 92 ? 7.931 4.904 -14.641 1.00 83.94 92 LEU A C 1
ATOM 649 O O . LEU A 1 92 ? 7.407 4.576 -13.580 1.00 83.94 92 LEU A O 1
ATOM 653 N N . SER A 1 93 ? 8.675 6.005 -14.762 1.00 86.88 93 SER A N 1
ATOM 654 C CA . SER A 1 93 ? 8.903 6.951 -13.663 1.00 86.88 93 SER A CA 1
ATOM 655 C C . SER A 1 93 ? 7.603 7.590 -13.183 1.00 86.88 93 SER A C 1
ATOM 657 O O . SER A 1 93 ? 7.409 7.723 -11.979 1.00 86.88 93 SER A O 1
ATOM 659 N N . VAL A 1 94 ? 6.689 7.939 -14.095 1.00 88.00 94 VAL A N 1
ATOM 660 C CA . VAL A 1 94 ? 5.365 8.476 -13.737 1.00 88.00 94 VAL A CA 1
ATOM 661 C C . VAL A 1 94 ? 4.541 7.439 -12.975 1.00 88.00 94 VAL A C 1
ATOM 663 O O . VAL A 1 94 ? 3.979 7.758 -11.930 1.00 88.00 94 VAL A O 1
ATOM 666 N N . VAL A 1 95 ? 4.507 6.188 -13.447 1.00 84.94 95 VAL A N 1
ATOM 667 C CA . VAL A 1 95 ? 3.801 5.095 -12.752 1.00 84.94 95 VAL A CA 1
ATOM 668 C C . VAL A 1 95 ? 4.387 4.867 -11.359 1.00 84.94 95 VAL A C 1
ATOM 670 O O . VAL A 1 95 ? 3.644 4.757 -10.385 1.00 84.94 95 VAL A O 1
ATOM 673 N N . LEU A 1 96 ? 5.716 4.838 -11.245 1.00 85.25 96 LEU A N 1
ATOM 674 C CA . LEU A 1 96 ? 6.393 4.658 -9.966 1.00 85.25 96 LEU A CA 1
ATOM 675 C C . LEU A 1 96 ? 6.111 5.821 -9.008 1.00 85.25 96 LEU A C 1
ATOM 677 O O . LEU A 1 96 ? 5.824 5.584 -7.836 1.00 85.25 96 LEU A O 1
ATOM 681 N N . ALA A 1 97 ? 6.150 7.061 -9.499 1.00 87.94 97 ALA A N 1
ATOM 682 C CA . ALA A 1 97 ? 5.828 8.245 -8.710 1.00 87.94 97 ALA A CA 1
ATOM 683 C C . ALA A 1 97 ? 4.382 8.205 -8.201 1.00 87.94 97 ALA A C 1
ATOM 685 O O . ALA A 1 97 ? 4.154 8.477 -7.025 1.00 87.94 97 ALA A O 1
ATOM 686 N N . LEU A 1 98 ? 3.428 7.796 -9.046 1.00 88.62 98 LEU A N 1
ATOM 687 C CA . LEU A 1 98 ? 2.028 7.633 -8.657 1.00 88.62 98 LEU A CA 1
ATOM 688 C C . LEU A 1 98 ? 1.881 6.599 -7.535 1.00 88.62 98 LEU A C 1
ATOM 690 O O . LEU A 1 98 ? 1.359 6.933 -6.478 1.00 88.62 98 LEU A O 1
ATOM 694 N N . VAL A 1 99 ? 2.401 5.380 -7.724 1.00 85.31 99 VAL A N 1
ATOM 695 C CA . VAL A 1 99 ? 2.319 4.303 -6.718 1.00 85.31 99 VAL A CA 1
ATOM 696 C C . VAL A 1 99 ? 2.992 4.711 -5.409 1.00 85.31 99 VAL A C 1
ATOM 698 O O . VAL A 1 99 ? 2.466 4.445 -4.325 1.00 85.31 99 VAL A O 1
ATOM 701 N N . THR A 1 100 ? 4.147 5.373 -5.495 1.00 87.12 100 THR A N 1
ATOM 702 C CA . THR A 1 100 ? 4.882 5.856 -4.321 1.00 87.12 100 THR A CA 1
ATOM 703 C C . THR A 1 100 ? 4.065 6.904 -3.573 1.00 87.12 100 THR A C 1
ATOM 705 O O . THR A 1 100 ? 3.904 6.802 -2.359 1.00 87.12 100 THR A O 1
ATOM 708 N N . TYR A 1 101 ? 3.494 7.871 -4.291 1.00 90.06 101 TYR A N 1
ATOM 709 C CA . TYR A 1 101 ? 2.668 8.923 -3.710 1.00 90.06 101 TYR A CA 1
ATOM 710 C C . TYR A 1 101 ? 1.416 8.360 -3.027 1.00 90.06 101 TYR A C 1
ATOM 712 O O . TYR A 1 101 ? 1.158 8.670 -1.864 1.00 90.06 101 TYR A O 1
ATOM 720 N N . THR A 1 102 ? 0.671 7.478 -3.700 1.00 89.31 102 THR A N 1
ATOM 721 C CA . THR A 1 102 ? -0.538 6.858 -3.136 1.00 89.31 102 THR A CA 1
ATOM 722 C C . THR A 1 102 ? -0.219 5.977 -1.929 1.00 89.31 102 THR A C 1
ATOM 724 O O . THR A 1 102 ? -0.977 5.953 -0.963 1.00 89.31 102 THR A O 1
ATOM 727 N N . SER A 1 103 ? 0.925 5.282 -1.944 1.00 87.25 103 SER A N 1
ATOM 728 C CA . SER A 1 103 ? 1.376 4.467 -0.807 1.00 87.25 103 SER A CA 1
ATOM 729 C C . SER A 1 103 ? 1.766 5.322 0.392 1.00 87.25 103 SER A C 1
ATOM 731 O O . SER A 1 103 ? 1.418 4.984 1.522 1.00 87.25 103 SER A O 1
ATOM 733 N N . PHE A 1 104 ? 2.443 6.445 0.149 1.00 91.38 104 PHE A N 1
ATOM 734 C CA . PHE A 1 104 ? 2.810 7.387 1.198 1.00 91.38 104 PHE A CA 1
ATOM 735 C C . PHE A 1 104 ? 1.566 7.987 1.865 1.00 91.38 104 PHE A C 1
ATOM 737 O O . PHE A 1 104 ? 1.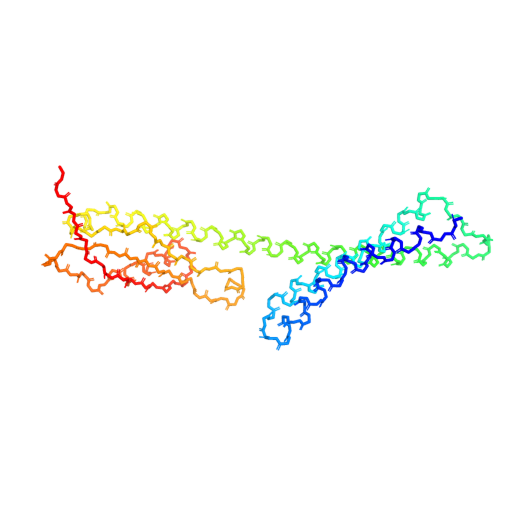447 7.937 3.086 1.00 91.38 104 PHE A O 1
ATOM 744 N N . GLN A 1 105 ? 0.594 8.450 1.072 1.00 90.62 105 GLN A N 1
ATOM 745 C CA . GLN A 1 105 ? -0.677 8.976 1.586 1.00 90.62 105 GLN A CA 1
ATOM 746 C C . GLN A 1 105 ? -1.462 7.931 2.387 1.00 90.62 105 GLN A C 1
ATOM 748 O O . GLN A 1 105 ? -1.925 8.218 3.489 1.00 90.62 105 GLN A O 1
ATOM 753 N N . ALA A 1 106 ? -1.558 6.695 1.888 1.00 88.44 106 ALA A N 1
ATOM 754 C CA . ALA A 1 106 ? -2.229 5.620 2.616 1.00 88.44 106 ALA A CA 1
ATOM 755 C C . ALA A 1 106 ? -1.564 5.321 3.971 1.00 88.44 106 ALA A C 1
ATOM 757 O O . ALA A 1 106 ? -2.253 5.005 4.940 1.00 88.44 106 ALA A O 1
ATOM 758 N N . SER A 1 107 ? -0.235 5.438 4.060 1.00 90.62 107 SER A N 1
ATOM 759 C CA . SER A 1 107 ? 0.495 5.254 5.317 1.00 90.62 107 SER A CA 1
ATOM 760 C C . SER A 1 107 ? 0.273 6.402 6.303 1.00 90.62 107 SER A C 1
ATOM 762 O O . SER A 1 107 ? 0.166 6.143 7.499 1.00 90.62 107 SER A O 1
ATOM 764 N N . LEU A 1 108 ? 0.172 7.645 5.819 1.00 91.62 108 LEU A N 1
ATOM 765 C CA . LEU A 1 108 ? -0.128 8.805 6.665 1.00 91.62 108 LEU A CA 1
ATOM 766 C C . LEU A 1 108 ? -1.521 8.703 7.285 1.00 91.62 108 LEU A C 1
ATOM 768 O O . LEU A 1 108 ? -1.662 8.892 8.488 1.00 91.62 108 LEU A O 1
ATOM 772 N N . VAL A 1 109 ? -2.529 8.337 6.489 1.00 91.56 109 VAL A N 1
ATOM 773 C CA . VAL A 1 109 ? -3.900 8.139 6.988 1.00 91.56 109 VAL A CA 1
ATOM 774 C C . VAL A 1 109 ? -3.932 7.055 8.062 1.00 91.56 109 VAL A C 1
ATOM 776 O O . VAL A 1 109 ? -4.530 7.256 9.110 1.00 91.56 109 VAL A O 1
ATOM 779 N N . LYS A 1 110 ? -3.235 5.929 7.859 1.00 89.81 110 LYS A N 1
ATOM 780 C CA . LYS A 1 110 ? -3.141 4.875 8.884 1.00 89.81 110 LYS A CA 1
ATOM 781 C C . LYS A 1 110 ? -2.564 5.384 10.200 1.00 89.81 110 LYS A C 1
ATOM 783 O O . LYS A 1 110 ? -3.072 5.017 11.251 1.00 89.81 110 LYS A O 1
ATOM 788 N N . GLN A 1 111 ? -1.520 6.206 10.133 1.00 90.88 111 GLN A N 1
ATOM 789 C CA . GLN A 1 111 ? -0.892 6.777 11.319 1.00 90.88 111 GLN A CA 1
ATOM 790 C C . GLN A 1 111 ? -1.817 7.778 12.025 1.00 90.88 111 GLN A C 1
ATOM 792 O O . GLN A 1 111 ? -1.9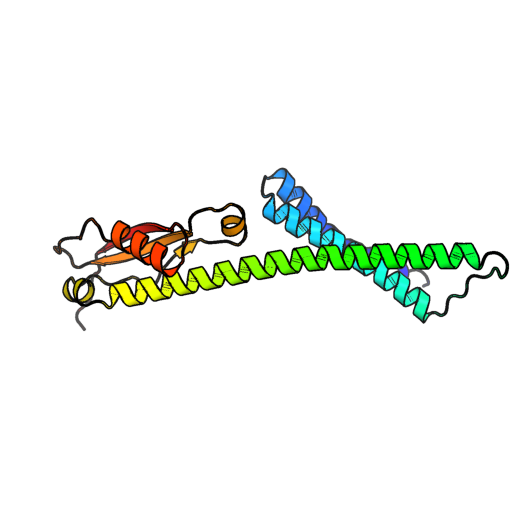17 7.744 13.245 1.00 90.88 111 GLN A O 1
ATOM 797 N N . GLN A 1 112 ? -2.524 8.621 11.268 1.00 91.88 112 GLN A N 1
ATOM 798 C CA . GLN A 1 112 ? -3.519 9.550 11.815 1.00 91.88 112 GLN A CA 1
ATOM 799 C C . GLN A 1 112 ? -4.672 8.810 12.492 1.00 91.88 112 GLN A C 1
ATOM 801 O O . GLN A 1 112 ? -5.059 9.187 13.587 1.00 91.88 112 GLN A O 1
ATOM 806 N N . VAL A 1 113 ? -5.183 7.738 11.877 1.00 90.44 113 VAL A N 1
ATOM 807 C CA . VAL A 1 113 ? -6.229 6.896 12.477 1.00 90.44 113 VAL A CA 1
ATOM 808 C C . VAL A 1 113 ? -5.753 6.291 13.791 1.00 90.44 113 VAL A C 1
ATOM 810 O O . VAL A 1 113 ? -6.483 6.299 14.777 1.00 90.44 113 VAL A O 1
ATOM 813 N N . ASP A 1 114 ? -4.537 5.749 13.800 1.00 89.44 114 ASP A N 1
ATOM 814 C CA . ASP A 1 114 ? -3.976 5.106 14.983 1.00 89.44 114 ASP A CA 1
ATOM 815 C C . ASP A 1 114 ? -3.813 6.091 16.148 1.00 89.44 114 ASP A C 1
ATOM 817 O O . ASP A 1 114 ? -4.186 5.758 17.275 1.00 89.44 114 ASP A O 1
ATOM 821 N N . GLN A 1 115 ? -3.323 7.297 15.845 1.00 89.94 115 GLN A N 1
ATOM 822 C CA . GLN A 1 115 ? -3.119 8.378 16.804 1.00 89.94 115 GLN A CA 1
ATOM 823 C C . GLN A 1 115 ? -4.439 8.990 17.289 1.00 89.94 115 GLN A C 1
ATOM 825 O O . GLN A 1 115 ? -4.632 9.106 18.488 1.00 89.94 115 GLN A O 1
ATOM 830 N N . GLU A 1 116 ? -5.378 9.306 16.398 1.00 90.38 116 GLU A N 1
ATOM 831 C CA . GLU A 1 116 ? -6.688 9.855 16.783 1.00 90.38 116 GLU A CA 1
ATOM 832 C C . GLU A 1 116 ? -7.449 8.884 17.691 1.00 90.38 116 GLU A C 1
ATOM 834 O O . GLU A 1 116 ? -8.025 9.278 18.700 1.00 90.38 116 GLU A O 1
ATOM 839 N N . LEU A 1 117 ? -7.416 7.586 17.373 1.00 88.06 117 LEU A N 1
ATOM 840 C CA . LEU A 1 117 ? -8.003 6.581 18.253 1.00 88.06 117 LEU A CA 1
ATOM 841 C C . LEU A 1 117 ? -7.244 6.463 19.575 1.00 88.06 117 LEU A C 1
ATOM 843 O O . LEU A 1 117 ? -7.843 6.084 20.571 1.00 88.06 117 LEU A O 1
ATOM 847 N N . TRP A 1 118 ? -5.934 6.710 19.607 1.00 86.00 118 TRP A N 1
ATOM 848 C CA . TRP A 1 118 ? -5.187 6.731 20.864 1.00 86.00 118 TRP A CA 1
ATOM 849 C C . TRP A 1 118 ? -5.668 7.886 21.746 1.00 86.00 118 TRP A C 1
ATOM 851 O O . TRP A 1 118 ? -6.086 7.651 22.878 1.00 86.00 118 TRP A O 1
ATOM 861 N N . ASP A 1 119 ? -5.719 9.086 21.173 1.00 87.94 119 ASP A N 1
ATOM 862 C CA . ASP A 1 119 ? -6.129 10.312 21.852 1.00 87.94 119 ASP A CA 1
ATOM 863 C C . ASP A 1 119 ? -7.586 10.217 22.344 1.00 87.94 119 ASP A C 1
ATOM 865 O O . ASP A 1 119 ? -7.872 10.547 23.492 1.00 87.94 119 ASP A O 1
ATOM 869 N N . MET A 1 120 ? -8.499 9.670 21.527 1.00 86.44 120 MET A N 1
ATOM 870 C CA . MET A 1 120 ? -9.903 9.445 21.898 1.00 86.44 120 MET A CA 1
ATOM 871 C C . MET A 1 120 ? -10.043 8.552 23.139 1.00 86.44 120 MET A C 1
ATOM 873 O O . MET A 1 120 ? -10.806 8.880 24.041 1.00 86.44 120 MET A O 1
ATOM 877 N N . PHE A 1 121 ? -9.322 7.426 23.212 1.00 84.44 121 PHE A N 1
ATOM 878 C CA . PHE A 1 121 ? -9.432 6.493 24.344 1.00 84.44 121 PHE A CA 1
ATOM 879 C C . PHE A 1 121 ? -8.661 6.943 25.598 1.00 84.44 121 PHE A C 1
ATOM 881 O O . PHE A 1 121 ? -8.869 6.365 26.665 1.00 84.44 121 PHE A O 1
ATOM 888 N N . GLU A 1 122 ? -7.805 7.964 25.501 1.00 85.06 122 GLU A N 1
ATOM 889 C CA . GLU A 1 122 ? -7.188 8.632 26.657 1.00 85.06 122 GLU A CA 1
ATOM 890 C C . GLU A 1 122 ? -8.087 9.715 27.278 1.00 85.06 122 GLU A C 1
ATOM 892 O O . GLU A 1 122 ? -7.779 10.223 28.362 1.00 85.06 122 GLU A O 1
ATOM 897 N N . GLU A 1 123 ? -9.214 10.064 26.646 1.00 84.19 123 GLU A N 1
ATOM 898 C CA . GLU A 1 123 ? -10.143 11.044 27.205 1.00 84.19 123 GLU A CA 1
ATOM 899 C C . GLU A 1 123 ? -10.801 10.537 28.506 1.00 84.19 123 GLU A C 1
ATOM 901 O O . GLU A 1 123 ? -11.123 9.347 28.626 1.00 84.19 123 GLU A O 1
ATOM 906 N N . PRO A 1 124 ? -11.065 11.435 29.482 1.00 79.56 124 PRO A N 1
ATOM 907 C CA . PRO A 1 124 ? -11.611 11.057 30.788 1.00 79.56 124 PRO A CA 1
ATOM 908 C C . PRO A 1 124 ? -12.902 10.240 30.701 1.00 79.56 124 PRO A C 1
ATOM 910 O O . PRO A 1 124 ? -13.096 9.329 31.494 1.00 79.56 124 PRO A O 1
ATOM 913 N N . GLU A 1 125 ? -13.749 10.517 29.708 1.00 80.00 125 GLU A N 1
ATOM 914 C CA . GLU A 1 125 ? -15.010 9.808 29.476 1.00 80.00 125 GLU A CA 1
ATOM 915 C C . GLU A 1 125 ? -14.816 8.293 29.278 1.00 80.00 125 GLU A C 1
ATOM 917 O O . GLU A 1 125 ? -15.558 7.495 29.853 1.00 80.00 125 GLU A O 1
ATOM 922 N N . TYR A 1 126 ? -13.785 7.877 28.535 1.00 78.31 126 TYR A N 1
ATOM 923 C CA . TYR A 1 126 ? -13.508 6.461 28.261 1.00 78.31 126 TYR A CA 1
ATOM 924 C C . TYR A 1 126 ? -12.670 5.810 29.363 1.00 78.31 126 TYR A C 1
ATOM 926 O O . TYR A 1 126 ? -12.912 4.655 29.731 1.00 78.31 126 TYR A O 1
ATOM 934 N N . VAL A 1 127 ? -11.726 6.562 29.938 1.00 78.12 127 VAL A N 1
ATOM 935 C CA . VAL A 1 127 ? -10.888 6.097 31.050 1.00 78.12 127 VAL A CA 1
ATOM 936 C C . VAL A 1 127 ? -11.734 5.837 32.300 1.00 78.12 127 VAL A C 1
ATOM 938 O O . VAL A 1 127 ? -11.593 4.787 32.930 1.00 78.12 127 VAL A O 1
ATOM 941 N N . GLU A 1 128 ? -12.648 6.747 32.644 1.00 75.44 128 GLU A N 1
ATOM 942 C CA . GLU A 1 128 ? -13.551 6.604 33.795 1.00 75.44 128 GLU A CA 1
ATOM 943 C C . GLU A 1 128 ? -14.592 5.500 33.581 1.00 75.44 128 GLU A C 1
ATOM 945 O O . GLU A 1 128 ? -14.944 4.795 34.527 1.00 75.44 128 GLU A O 1
ATOM 950 N N . ALA A 1 129 ? -15.026 5.283 32.335 1.00 70.88 129 ALA A N 1
ATOM 951 C CA . ALA A 1 129 ? -15.903 4.172 31.972 1.00 70.88 129 ALA A CA 1
ATOM 952 C C . ALA A 1 129 ? -15.199 2.796 32.007 1.00 70.88 129 ALA A C 1
ATOM 954 O O . ALA A 1 129 ? -15.842 1.764 31.802 1.00 70.88 129 ALA A O 1
ATOM 955 N N . GLY A 1 130 ? -13.884 2.750 32.264 1.00 67.62 130 GLY A N 1
ATOM 956 C CA . GLY A 1 130 ? -13.100 1.512 32.258 1.00 67.62 130 GLY A CA 1
ATOM 957 C C . GLY A 1 130 ? -13.029 0.865 30.872 1.00 67.62 130 GLY A C 1
ATOM 958 O O . GLY A 1 130 ? -12.862 -0.354 30.763 1.00 67.62 130 GLY A O 1
ATOM 959 N N . ILE A 1 131 ? -13.197 1.676 29.826 1.00 70.38 131 ILE A N 1
ATOM 960 C CA . ILE A 1 131 ? -13.208 1.266 28.429 1.00 70.38 131 ILE A CA 1
ATOM 961 C C . ILE A 1 131 ? -11.778 1.395 27.907 1.00 70.38 131 ILE A C 1
ATOM 963 O O . ILE A 1 131 ? -11.298 2.481 27.598 1.00 70.38 131 ILE A O 1
ATOM 967 N N . GLY A 1 132 ? -11.078 0.264 27.836 1.00 67.56 132 GLY A N 1
ATOM 968 C CA . GLY A 1 132 ? -9.698 0.204 27.360 1.00 67.56 132 GLY A CA 1
ATOM 969 C C . GLY A 1 132 ? -9.625 -0.260 25.911 1.00 67.56 132 GLY A C 1
ATOM 970 O O . GLY A 1 132 ? -10.172 -1.306 25.554 1.00 67.56 132 GLY A O 1
ATOM 971 N N . ARG A 1 133 ? -8.904 0.473 25.064 1.00 68.75 133 ARG A N 1
ATOM 972 C CA . ARG A 1 133 ? -8.570 0.025 23.707 1.00 68.75 133 ARG A CA 1
ATOM 973 C C . ARG A 1 133 ? -7.649 -1.203 23.760 1.00 68.75 133 ARG A C 1
ATOM 975 O O . ARG A 1 133 ? -6.677 -1.224 24.511 1.00 68.75 133 ARG A O 1
ATOM 982 N N . SER A 1 134 ? -7.913 -2.220 22.936 1.00 63.53 134 SER A N 1
ATOM 983 C CA . SER A 1 134 ? -6.957 -3.317 22.731 1.00 63.53 134 SER A CA 1
ATOM 984 C C . SER A 1 134 ? -5.789 -2.866 21.847 1.00 63.53 134 SER A C 1
ATOM 986 O O . SER A 1 134 ? -5.982 -2.113 20.893 1.00 63.53 134 SER A O 1
ATOM 988 N N . GLU A 1 135 ? -4.599 -3.408 22.093 1.00 66.62 135 GLU A N 1
ATOM 989 C CA . GLU A 1 135 ? -3.385 -3.127 21.311 1.00 66.62 135 GLU A CA 1
ATOM 990 C C . GLU A 1 135 ? -3.524 -3.504 19.816 1.00 66.62 135 GLU A C 1
ATOM 992 O O . GLU A 1 135 ? -2.830 -2.965 18.956 1.00 66.62 135 GLU A O 1
ATOM 997 N N . ALA A 1 136 ? -4.466 -4.389 19.469 1.00 62.31 136 ALA A N 1
ATOM 998 C CA . ALA A 1 136 ? -4.704 -4.824 18.097 1.00 62.31 136 ALA A CA 1
ATOM 999 C C . ALA A 1 136 ? -5.718 -3.919 17.368 1.00 62.31 136 ALA A C 1
ATOM 1001 O O . ALA A 1 136 ? -6.922 -4.186 17.374 1.00 62.31 136 ALA A O 1
ATOM 1002 N N . ILE A 1 137 ? -5.225 -2.888 16.672 1.00 78.88 137 ILE A N 1
ATOM 1003 C CA . ILE A 1 137 ? -5.999 -2.175 15.643 1.00 78.88 137 ILE A CA 1
ATOM 1004 C C . ILE A 1 137 ? -5.681 -2.718 14.255 1.00 78.88 137 ILE A C 1
ATOM 1006 O O . ILE A 1 137 ? -4.529 -2.846 13.842 1.00 78.88 137 ILE A O 1
ATOM 1010 N N . ASN A 1 138 ? -6.735 -3.010 13.500 1.00 83.75 138 ASN A N 1
ATOM 1011 C CA . ASN A 1 138 ? -6.666 -3.404 12.107 1.00 83.75 138 ASN A CA 1
ATOM 1012 C C . ASN A 1 138 ? -7.155 -2.257 11.213 1.00 83.75 138 ASN A C 1
ATOM 1014 O O . ASN A 1 138 ? -8.348 -2.137 10.944 1.00 83.75 138 ASN A O 1
ATOM 1018 N N . VAL A 1 139 ? -6.227 -1.424 10.731 1.00 86.50 139 VAL A N 1
ATOM 1019 C CA . VAL A 1 139 ? -6.528 -0.415 9.701 1.00 86.50 139 VAL A CA 1
ATOM 1020 C C . VAL A 1 139 ? -6.269 -1.003 8.314 1.00 86.50 139 VAL A C 1
ATOM 1022 O O . VAL A 1 139 ? -5.119 -1.178 7.891 1.00 86.50 139 VAL A O 1
ATOM 1025 N N . LYS A 1 140 ? -7.339 -1.295 7.573 1.00 87.44 140 LYS A N 1
ATOM 1026 C CA . LYS A 1 140 ? -7.277 -1.717 6.170 1.00 87.44 140 LYS A CA 1
ATOM 1027 C C . LYS A 1 140 ? -7.476 -0.508 5.267 1.00 87.44 140 LYS A C 1
ATOM 1029 O O . LYS A 1 140 ? -8.589 -0.033 5.072 1.00 87.44 140 LYS A O 1
ATOM 1034 N N . TYR A 1 141 ? -6.360 -0.044 4.718 1.00 87.44 141 TYR A N 1
ATOM 1035 C CA . TYR A 1 141 ? -6.332 0.990 3.693 1.00 87.44 141 TYR A CA 1
ATOM 1036 C C . TYR A 1 141 ? -5.137 0.761 2.772 1.00 87.44 141 TYR A C 1
ATOM 1038 O O . TYR A 1 141 ? -4.000 0.594 3.230 1.00 87.44 141 TYR A O 1
ATOM 1046 N N . THR A 1 142 ? -5.381 0.670 1.476 1.00 85.88 142 THR A N 1
ATOM 1047 C CA . THR A 1 142 ? -4.376 0.349 0.466 1.00 85.88 142 THR A CA 1
ATOM 1048 C C . THR A 1 142 ? -4.303 1.445 -0.596 1.00 85.88 142 THR A C 1
ATOM 1050 O O . THR A 1 142 ? -5.227 2.244 -0.735 1.00 85.88 142 THR A O 1
ATOM 1053 N N . PRO A 1 143 ? -3.207 1.514 -1.373 1.00 81.06 143 PRO A N 1
ATOM 1054 C CA . PRO A 1 143 ? -3.082 2.515 -2.430 1.00 81.06 143 PRO A CA 1
ATOM 1055 C C . PRO A 1 143 ? -4.205 2.446 -3.475 1.00 81.06 143 PRO A C 1
ATOM 1057 O O . PRO A 1 143 ? -4.574 3.475 -4.033 1.00 81.06 143 PRO A O 1
ATOM 1060 N N . SER A 1 144 ? -4.750 1.252 -3.742 1.00 79.62 144 SER A N 1
ATOM 1061 C CA . SER A 1 144 ? -5.896 1.076 -4.641 1.00 79.62 144 SER A CA 1
ATOM 1062 C C . SER A 1 144 ? -7.170 1.701 -4.087 1.00 79.62 144 SER A C 1
ATOM 1064 O O . SER A 1 144 ? -7.903 2.310 -4.858 1.00 79.62 144 SER A O 1
ATOM 1066 N N . ASP A 1 145 ? -7.395 1.618 -2.776 1.00 84.62 145 ASP A N 1
ATOM 1067 C CA . ASP A 1 145 ? -8.585 2.176 -2.123 1.00 84.62 145 ASP A CA 1
ATOM 1068 C C . ASP A 1 145 ? -8.607 3.702 -2.285 1.00 84.62 145 ASP A C 1
ATOM 1070 O O . ASP A 1 145 ? -9.629 4.285 -2.624 1.00 84.62 145 ASP A O 1
ATOM 1074 N N . LEU A 1 146 ? -7.438 4.343 -2.185 1.00 82.25 146 LEU A N 1
ATOM 1075 C CA . LEU A 1 146 ? -7.284 5.781 -2.418 1.00 82.25 146 LEU A CA 1
ATOM 1076 C C . LEU A 1 146 ? -7.573 6.194 -3.873 1.00 82.25 146 LEU A C 1
ATOM 1078 O O . LEU A 1 146 ? -8.042 7.304 -4.110 1.00 82.25 146 LEU A O 1
ATOM 1082 N N . LEU A 1 147 ? -7.284 5.326 -4.847 1.00 81.31 147 LEU A N 1
ATOM 1083 C CA . LEU A 1 147 ? -7.555 5.581 -6.268 1.00 81.31 147 LEU A CA 1
ATOM 1084 C C . LEU A 1 147 ? -9.017 5.317 -6.652 1.00 81.31 147 LEU A C 1
ATOM 1086 O O . LEU A 1 147 ? -9.519 5.945 -7.581 1.00 81.31 147 LEU A O 1
ATOM 1090 N N . LEU A 1 148 ? -9.668 4.376 -5.968 1.00 85.75 148 LEU A N 1
ATOM 1091 C CA . LEU A 1 148 ? -11.068 3.996 -6.177 1.00 85.75 148 LEU A CA 1
ATOM 1092 C C . LEU A 1 148 ? -12.043 4.776 -5.281 1.00 85.75 148 LEU A C 1
ATOM 1094 O O . LEU A 1 148 ? -13.247 4.566 -5.386 1.00 85.75 148 LEU A O 1
ATOM 1098 N N . ASP A 1 149 ? -11.518 5.672 -4.441 1.00 85.56 149 ASP A N 1
ATOM 1099 C CA . ASP A 1 149 ? -12.255 6.423 -3.419 1.00 85.56 149 ASP A CA 1
ATOM 1100 C C . ASP A 1 149 ? -13.056 5.509 -2.471 1.00 85.56 149 ASP A C 1
ATOM 1102 O O . ASP A 1 149 ? -14.182 5.802 -2.076 1.00 85.56 149 ASP A O 1
ATOM 1106 N N . GLU A 1 150 ? -12.466 4.364 -2.118 1.00 89.25 150 GLU A N 1
ATOM 1107 C CA . GLU A 1 150 ? -13.030 3.459 -1.120 1.00 89.25 150 GLU A CA 1
ATOM 1108 C C . GLU A 1 150 ? -12.788 3.980 0.310 1.00 89.25 150 GLU A C 1
ATOM 1110 O O . GLU A 1 150 ? -11.733 4.564 0.592 1.00 89.25 150 GLU A O 1
ATOM 1115 N N . PRO A 1 151 ? -13.734 3.738 1.238 1.00 89.44 151 PRO A N 1
ATOM 1116 C CA . PRO A 1 151 ? -13.606 4.176 2.621 1.00 89.44 151 PRO A CA 1
ATOM 1117 C C . PRO A 1 151 ? -12.497 3.421 3.365 1.00 89.44 151 PRO A C 1
ATOM 1119 O O . PRO A 1 151 ? -12.219 2.244 3.114 1.00 89.44 151 PRO A O 1
ATOM 1122 N N . VAL A 1 152 ? -11.894 4.092 4.345 1.00 90.19 152 VAL A N 1
ATOM 1123 C CA . VAL A 1 152 ? -10.905 3.514 5.261 1.00 90.19 152 VAL A CA 1
ATOM 1124 C C . VAL A 1 152 ? -11.624 2.552 6.203 1.00 90.19 152 VAL A C 1
ATOM 1126 O O . VAL A 1 152 ? -12.519 2.961 6.935 1.00 90.19 152 VAL A O 1
ATOM 1129 N N . LYS A 1 153 ? -11.229 1.278 6.228 1.00 91.50 153 LYS A N 1
ATOM 1130 C CA . LYS A 1 153 ? -11.860 0.277 7.102 1.00 91.50 153 LYS A CA 1
ATOM 1131 C C . LYS A 1 153 ? -11.029 0.091 8.360 1.00 91.50 153 LYS A C 1
ATOM 1133 O O . LYS A 1 153 ? -9.871 -0.327 8.283 1.00 91.50 153 LYS A O 1
ATOM 1138 N N . VAL A 1 154 ? -11.617 0.378 9.513 1.00 90.50 154 VAL A N 1
ATOM 1139 C CA . VAL A 1 154 ? -10.940 0.354 10.811 1.00 90.50 154 VAL A CA 1
ATOM 1140 C C . VAL A 1 154 ? -11.646 -0.634 11.727 1.00 90.50 154 VAL A C 1
ATOM 1142 O O . VAL A 1 154 ? -12.818 -0.467 12.047 1.00 90.50 154 VAL A O 1
ATOM 1145 N N . GLY A 1 155 ? -10.937 -1.680 12.146 1.00 87.88 155 GLY A N 1
ATOM 1146 C CA . GLY A 1 155 ? -11.437 -2.670 13.097 1.00 87.88 155 GLY A CA 1
ATOM 1147 C C . GLY A 1 155 ? -10.609 -2.673 14.373 1.00 87.88 155 GLY A C 1
ATOM 1148 O O . GLY A 1 155 ? -9.389 -2.805 14.294 1.00 87.88 155 GLY A O 1
ATOM 1149 N N . PHE A 1 156 ? -11.239 -2.575 15.540 1.00 85.62 156 PHE A N 1
ATOM 1150 C CA . PHE A 1 156 ? -10.536 -2.691 16.819 1.00 85.62 156 PHE A CA 1
ATOM 1151 C C . PHE A 1 156 ? -11.397 -3.353 17.893 1.00 85.62 156 PHE A C 1
ATOM 1153 O O . PHE A 1 156 ? -12.628 -3.368 17.816 1.00 85.62 156 PHE A O 1
ATOM 1160 N N . LEU A 1 157 ? -10.728 -3.938 18.889 1.00 84.25 157 LEU A N 1
ATOM 1161 C CA . LEU A 1 157 ? -11.385 -4.514 20.056 1.00 84.25 157 LEU A CA 1
ATOM 1162 C C . LEU A 1 157 ? -11.299 -3.555 21.239 1.00 84.25 157 LEU A C 1
ATOM 1164 O O . LEU A 1 157 ? -10.278 -2.901 21.456 1.00 84.25 157 LEU A O 1
ATOM 1168 N N . VAL A 1 158 ? -12.376 -3.510 22.009 1.00 83.75 158 VAL A N 1
ATOM 1169 C CA . VAL A 1 158 ? -12.515 -2.686 23.202 1.00 83.75 158 VAL A CA 1
ATOM 1170 C C . VAL A 1 158 ? -12.781 -3.599 24.386 1.00 83.75 158 VAL A C 1
ATOM 1172 O O . VAL A 1 158 ? -13.729 -4.389 24.383 1.00 83.75 158 VAL A O 1
ATOM 1175 N N . GLY A 1 159 ? -11.909 -3.508 25.384 1.00 78.50 159 GLY A N 1
ATOM 1176 C CA . GLY A 1 159 ? -12.084 -4.154 26.672 1.00 78.50 159 GLY A CA 1
ATOM 1177 C C . GLY A 1 159 ? -13.090 -3.382 27.516 1.00 78.50 159 GLY A C 1
ATOM 1178 O O . GLY A 1 159 ? -12.985 -2.163 27.625 1.00 78.50 159 GLY A O 1
ATOM 1179 N N . TYR A 1 160 ? -14.035 -4.086 28.132 1.00 76.62 160 TYR A N 1
ATOM 1180 C CA . TYR A 1 160 ? -14.949 -3.502 29.114 1.00 76.62 160 TYR A CA 1
ATOM 1181 C C . TYR A 1 160 ? -15.063 -4.391 30.358 1.00 76.62 160 TYR A C 1
ATOM 1183 O O . TYR A 1 160 ? -14.822 -5.605 30.306 1.00 76.62 160 TYR A O 1
ATOM 1191 N N . GLN A 1 161 ? -15.415 -3.781 31.492 1.00 69.38 161 GLN A N 1
ATOM 1192 C CA . GLN A 1 161 ? -15.641 -4.499 32.746 1.00 69.38 161 GLN A CA 1
ATOM 1193 C C . GLN A 1 161 ? -17.015 -5.183 32.751 1.00 69.38 161 GLN A C 1
ATOM 1195 O O . GLN A 1 161 ? -18.019 -4.616 32.315 1.00 69.38 161 GLN A O 1
ATOM 1200 N N . ALA A 1 162 ? -17.072 -6.414 33.267 1.00 66.31 162 ALA A N 1
ATOM 1201 C CA . ALA A 1 162 ? -18.312 -7.180 33.354 1.00 66.31 162 ALA A CA 1
ATOM 1202 C C . ALA A 1 162 ? -19.363 -6.438 34.205 1.00 66.31 162 ALA A C 1
ATOM 1204 O O . ALA A 1 162 ? -19.176 -6.261 35.406 1.00 66.31 162 ALA A O 1
ATOM 1205 N N . GLY A 1 163 ? -20.471 -6.030 33.575 1.00 64.62 163 GLY A N 1
ATOM 1206 C CA . GLY A 1 163 ? -21.555 -5.273 34.214 1.00 64.62 163 GLY A CA 1
ATOM 1207 C C . GLY A 1 163 ? -21.539 -3.760 33.960 1.00 64.62 163 GLY A C 1
ATOM 1208 O O . GLY A 1 163 ? -22.448 -3.085 34.435 1.00 64.62 163 GLY A O 1
ATOM 1209 N N . GLY A 1 164 ? -20.559 -3.234 33.215 1.00 66.56 164 GLY A N 1
ATOM 1210 C CA . GLY A 1 164 ? -20.576 -1.851 32.724 1.00 66.56 164 GLY A CA 1
ATOM 1211 C C . GLY A 1 164 ? -21.565 -1.649 31.569 1.00 66.56 164 GLY A C 1
ATOM 1212 O O . GLY A 1 164 ? -21.799 -2.568 30.779 1.00 66.56 164 GLY A O 1
ATOM 1213 N N . GLU A 1 165 ? -22.148 -0.452 31.468 1.00 68.62 165 GLU A N 1
ATOM 1214 C CA . GLU A 1 165 ? -22.952 -0.058 30.308 1.00 68.62 165 GLU A CA 1
ATOM 1215 C C . GLU A 1 165 ? -22.031 0.218 29.117 1.00 68.62 165 GLU A C 1
ATOM 1217 O O . GLU A 1 165 ? -21.045 0.939 29.239 1.00 68.62 165 GLU A O 1
ATOM 1222 N N . ILE A 1 166 ? -22.339 -0.383 27.967 1.00 70.31 166 ILE A N 1
ATOM 1223 C CA . ILE A 1 166 ? -21.608 -0.145 26.721 1.00 70.31 166 ILE A CA 1
ATOM 1224 C C . ILE A 1 166 ? -22.268 1.050 26.025 1.00 70.31 166 ILE A C 1
ATOM 1226 O O . ILE A 1 166 ? -23.440 0.929 25.647 1.00 70.31 166 ILE A O 1
ATOM 1230 N N . PRO A 1 167 ? -21.557 2.171 25.811 1.00 71.50 167 PRO A N 1
ATOM 1231 C CA . PRO A 1 167 ? -22.085 3.269 25.016 1.00 71.50 167 PRO A CA 1
ATOM 1232 C C . PRO A 1 167 ? -22.376 2.780 23.583 1.00 71.50 167 PRO A C 1
ATOM 1234 O O . PRO A 1 167 ? -21.500 2.184 22.945 1.00 71.50 167 PRO A O 1
ATOM 1237 N N . PRO A 1 168 ? -23.602 2.962 23.063 1.00 72.19 168 PRO A N 1
ATOM 1238 C CA . PRO A 1 168 ? -24.010 2.402 21.773 1.00 72.19 168 PRO A CA 1
ATOM 1239 C C . PRO A 1 168 ? -23.407 3.134 20.562 1.00 72.19 168 PRO A C 1
ATOM 1241 O O . PRO A 1 1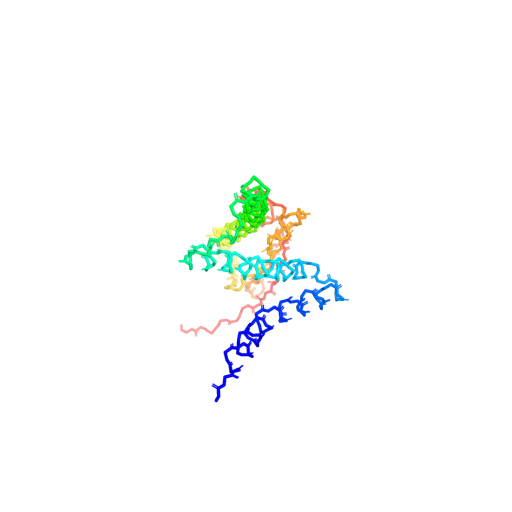68 ? -23.537 2.660 19.435 1.00 72.19 168 PRO A O 1
ATOM 1244 N N . ASP A 1 169 ? -22.769 4.282 20.772 1.00 83.69 169 ASP A N 1
ATOM 1245 C CA . ASP A 1 169 ? -22.393 5.262 19.753 1.00 83.69 169 ASP A CA 1
ATOM 1246 C C . ASP A 1 169 ? -20.881 5.427 19.546 1.00 83.69 169 ASP A C 1
ATOM 1248 O O . ASP A 1 169 ? -20.485 6.163 18.645 1.00 83.69 169 ASP A O 1
ATOM 1252 N N . ILE A 1 170 ? -20.029 4.682 20.267 1.00 83.44 170 ILE A N 1
ATOM 1253 C CA . ILE A 1 170 ? -18.555 4.760 20.134 1.00 83.44 170 ILE A CA 1
ATOM 1254 C C . ILE A 1 170 ? -18.109 4.612 18.672 1.00 83.44 170 ILE A C 1
ATOM 1256 O O . ILE A 1 170 ? -17.218 5.323 18.216 1.00 83.44 170 ILE A O 1
ATOM 1260 N N . ALA A 1 171 ? -18.738 3.711 17.910 1.00 86.31 171 ALA A N 1
ATOM 1261 C CA . ALA A 1 171 ? -18.403 3.499 16.500 1.00 86.31 171 ALA A CA 1
ATOM 1262 C C . ALA A 1 171 ? -18.739 4.717 15.628 1.00 86.31 171 ALA A C 1
ATOM 1264 O O . ALA A 1 171 ? -17.973 5.055 14.726 1.00 86.31 171 ALA A O 1
ATOM 1265 N N . THR A 1 172 ? -19.857 5.385 15.915 1.00 89.81 172 THR A N 1
ATOM 1266 C CA . THR A 1 172 ? -20.290 6.599 15.215 1.00 89.81 172 THR A CA 1
ATOM 1267 C C . THR A 1 172 ? -19.368 7.763 15.554 1.00 89.81 172 THR A C 1
ATOM 1269 O O . THR A 1 172 ? -18.850 8.405 14.646 1.00 89.81 172 THR A O 1
ATOM 1272 N N . VAL A 1 173 ? -19.083 7.971 16.843 1.00 87.81 173 VAL A N 1
ATOM 1273 C CA . VAL A 1 173 ? -18.178 9.028 17.321 1.00 87.81 173 VAL A CA 1
ATOM 1274 C C . VAL A 1 173 ? -16.774 8.846 16.743 1.00 87.81 173 VAL A C 1
ATOM 1276 O O . VAL A 1 173 ? -16.191 9.794 16.217 1.00 87.81 173 VAL A O 1
ATOM 1279 N N . ALA A 1 174 ? -16.249 7.618 16.761 1.00 87.50 174 ALA A N 1
ATOM 1280 C CA . ALA A 1 174 ? -14.955 7.305 16.164 1.00 87.50 174 ALA A CA 1
ATOM 1281 C C . ALA A 1 174 ? -14.956 7.550 14.647 1.00 87.50 174 ALA A C 1
ATOM 1283 O O . ALA A 1 174 ? -14.005 8.113 14.119 1.00 87.50 174 ALA A O 1
ATOM 1284 N N . SER A 1 175 ? -16.016 7.158 13.933 1.00 90.94 175 SER A N 1
ATOM 1285 C CA . SER A 1 175 ? -16.130 7.380 12.484 1.00 90.94 175 SER A CA 1
ATOM 1286 C C . SER A 1 175 ? -16.150 8.870 12.126 1.00 90.94 175 SER A C 1
ATOM 1288 O O . SER A 1 175 ? -15.441 9.283 11.208 1.00 90.94 175 SER A O 1
ATOM 1290 N N . GLU A 1 176 ? -16.899 9.689 12.870 1.00 92.38 176 GLU A N 1
ATOM 1291 C CA . GLU A 1 176 ? -16.977 11.138 12.653 1.00 92.38 176 GLU A CA 1
ATOM 1292 C C . GLU A 1 176 ? -15.643 11.836 12.935 1.00 92.38 176 GLU A C 1
ATOM 1294 O O . GLU A 1 176 ? -15.153 12.571 12.075 1.00 92.38 176 GLU A O 1
ATOM 1299 N N . ARG A 1 177 ? -15.008 11.545 14.077 1.00 88.81 177 ARG A N 1
ATOM 1300 C CA . ARG A 1 177 ? -13.690 12.106 14.416 1.00 88.81 177 ARG A CA 1
ATOM 1301 C C . ARG A 1 177 ? -12.621 11.709 13.408 1.00 88.81 177 ARG A C 1
ATOM 1303 O O . ARG A 1 177 ? -11.884 12.551 12.903 1.00 88.81 177 ARG A O 1
ATOM 1310 N N . LEU A 1 178 ? -12.570 10.428 13.044 1.00 91.06 178 LEU A N 1
ATOM 1311 C CA . LEU A 1 178 ? -11.609 9.942 12.059 1.00 91.06 178 LEU A CA 1
ATOM 1312 C C . LEU A 1 178 ? -11.833 10.575 10.687 1.00 91.06 178 LEU A C 1
ATOM 1314 O O . LEU A 1 178 ? -10.863 10.863 9.985 1.00 91.06 178 LEU A O 1
ATOM 1318 N N . LYS A 1 179 ? -13.084 10.834 10.303 1.00 91.94 179 LYS A N 1
ATOM 1319 C CA . LYS A 1 179 ? -13.399 11.558 9.072 1.00 91.94 179 LYS A CA 1
ATOM 1320 C C . LYS A 1 179 ? -12.933 13.012 9.119 1.00 91.94 179 LYS A C 1
ATOM 1322 O O . LYS A 1 179 ? -12.417 13.500 8.114 1.00 91.94 179 LYS A O 1
ATOM 1327 N N . GLU A 1 180 ? -13.071 13.685 10.257 1.00 91.81 180 GLU A N 1
ATOM 1328 C CA . GLU A 1 180 ? -12.592 15.058 10.447 1.00 91.81 180 GLU A CA 1
ATOM 1329 C C . GLU A 1 180 ? -11.058 15.143 10.380 1.00 91.81 180 GLU A C 1
ATOM 1331 O O . GLU A 1 180 ? -10.522 15.969 9.640 1.00 91.81 180 GLU A O 1
ATOM 1336 N N . THR A 1 181 ? -10.352 14.233 11.057 1.00 88.25 181 THR A N 1
ATOM 1337 C CA . THR A 1 181 ? -8.881 14.218 11.103 1.00 88.25 181 THR A CA 1
ATOM 1338 C C . THR A 1 181 ? -8.254 13.767 9.779 1.00 88.25 181 THR A C 1
ATOM 1340 O O . THR A 1 181 ? -7.273 14.354 9.320 1.00 88.25 181 THR A O 1
ATOM 1343 N N . THR A 1 182 ? -8.810 12.738 9.130 1.00 87.12 182 THR A N 1
ATOM 1344 C CA . THR A 1 182 ? -8.219 12.152 7.909 1.00 87.12 182 THR A CA 1
ATOM 1345 C C . THR A 1 182 ? -8.751 12.756 6.609 1.00 87.12 182 THR A C 1
ATOM 1347 O O . THR A 1 182 ? -8.157 12.556 5.546 1.00 87.12 182 THR A O 1
ATOM 1350 N N . GLY A 1 183 ? -9.885 13.464 6.659 1.00 88.56 183 GLY A N 1
ATOM 1351 C CA . GLY A 1 183 ? -10.593 13.961 5.478 1.00 88.56 183 GLY A CA 1
ATOM 1352 C C . GLY A 1 183 ? -11.139 12.854 4.565 1.00 88.56 183 GLY A C 1
ATOM 1353 O O . GLY A 1 183 ? -11.433 13.117 3.396 1.00 88.56 183 GLY A O 1
ATOM 1354 N N . LYS A 1 184 ? -11.234 11.612 5.056 1.00 88.81 184 LYS A N 1
ATOM 1355 C CA . LYS A 1 184 ? -11.694 10.432 4.313 1.00 88.81 184 LYS A CA 1
ATOM 1356 C C . LYS A 1 184 ? -12.888 9.786 5.001 1.00 88.81 184 LYS A C 1
ATOM 1358 O O . LYS A 1 184 ? -13.026 9.866 6.213 1.00 88.81 184 LYS A O 1
ATOM 1363 N N . ASP A 1 185 ? -13.755 9.140 4.225 1.00 90.50 185 ASP A N 1
ATOM 1364 C CA . ASP A 1 185 ? -14.833 8.340 4.804 1.00 90.50 185 ASP A CA 1
ATOM 1365 C C . ASP A 1 185 ? -14.240 7.118 5.512 1.00 90.50 185 ASP A C 1
ATOM 1367 O O . ASP A 1 185 ? -13.403 6.410 4.944 1.00 90.50 185 ASP A O 1
ATOM 1371 N N . VAL A 1 186 ? -14.655 6.886 6.760 1.00 90.44 186 VAL A N 1
ATOM 1372 C CA . VAL A 1 186 ? -14.104 5.831 7.617 1.00 90.44 186 VAL A CA 1
ATOM 1373 C C . VAL A 1 186 ? -15.214 4.913 8.112 1.00 90.44 186 VAL A C 1
ATOM 1375 O O . VAL A 1 186 ? -16.123 5.341 8.820 1.00 90.44 186 VAL A O 1
ATOM 1378 N N . GLU A 1 187 ? -15.119 3.633 7.769 1.00 91.75 187 GLU A N 1
ATOM 1379 C CA . GLU A 1 187 ? -15.999 2.575 8.258 1.00 91.75 187 GLU A CA 1
ATOM 1380 C C . GLU A 1 187 ? -15.373 1.936 9.503 1.00 91.75 187 GLU A C 1
ATOM 1382 O O . GLU A 1 187 ? -14.313 1.306 9.430 1.00 91.75 187 GLU A O 1
ATOM 1387 N N . VAL A 1 188 ? -16.026 2.104 10.656 1.00 90.81 188 VAL A N 1
ATOM 1388 C CA . VAL A 1 188 ? -15.520 1.638 11.952 1.00 90.81 188 VAL A CA 1
ATOM 1389 C C . VAL A 1 188 ? -16.278 0.394 12.406 1.00 90.81 188 VAL A C 1
ATOM 1391 O O . VAL A 1 188 ? -17.503 0.384 12.487 1.00 90.81 188 VAL A O 1
ATOM 1394 N N . THR A 1 189 ? -15.540 -0.664 12.737 1.00 88.56 189 THR A N 1
ATOM 1395 C CA . THR A 1 189 ? -16.062 -1.891 13.347 1.00 88.56 189 THR A CA 1
ATOM 1396 C C . THR A 1 189 ? -15.451 -2.073 14.732 1.00 88.56 189 THR A C 1
ATOM 1398 O O . THR A 1 189 ? -14.237 -2.236 14.864 1.00 88.56 189 THR A O 1
ATOM 1401 N N . ILE A 1 190 ? -16.299 -2.094 15.760 1.00 86.44 190 ILE A N 1
ATOM 1402 C CA . ILE A 1 190 ? -15.879 -2.282 17.152 1.00 86.44 190 ILE A CA 1
ATOM 1403 C C . ILE A 1 190 ? -16.335 -3.654 17.640 1.00 86.44 190 ILE A C 1
ATOM 1405 O O . ILE A 1 190 ? -17.510 -4.002 17.532 1.00 86.44 190 ILE A O 1
ATOM 1409 N N . GLY A 1 191 ? -15.405 -4.433 18.191 1.00 85.50 191 GLY A N 1
ATOM 1410 C CA . GLY A 1 191 ? -15.722 -5.652 18.931 1.00 85.50 191 GLY A CA 1
ATOM 1411 C C . GLY A 1 191 ? -15.547 -5.440 20.430 1.00 85.50 191 GLY A C 1
ATOM 1412 O O . GLY A 1 191 ? -14.501 -4.973 20.866 1.00 85.50 191 GLY A O 1
ATOM 1413 N N . PHE A 1 192 ? -16.541 -5.814 21.231 1.00 83.19 192 PHE A N 1
ATOM 1414 C CA . PHE A 1 192 ? -16.453 -5.727 22.689 1.00 83.19 192 PHE A CA 1
ATOM 1415 C C . PHE A 1 192 ? -15.971 -7.052 23.271 1.00 83.19 192 PHE A C 1
ATOM 1417 O O . PHE A 1 192 ? -16.534 -8.109 22.977 1.00 83.19 192 PHE A O 1
ATOM 1424 N N . VAL A 1 193 ? -14.930 -6.997 24.097 1.00 82.12 193 VAL A N 1
ATOM 1425 C CA . VAL A 1 193 ? -14.372 -8.164 24.784 1.00 82.12 193 VAL A CA 1
ATOM 1426 C C . VAL A 1 193 ? -14.376 -7.935 26.290 1.00 82.12 193 VAL A C 1
ATOM 1428 O O . VAL A 1 193 ? -13.999 -6.873 26.778 1.00 82.12 193 VAL A O 1
ATOM 1431 N N . VAL A 1 194 ? -14.820 -8.938 27.044 1.00 77.81 194 VAL A N 1
ATOM 1432 C CA . VAL A 1 194 ? -14.799 -8.879 28.509 1.00 77.81 194 VAL A CA 1
ATOM 1433 C C . VAL A 1 194 ? -13.380 -9.172 28.972 1.00 77.81 194 VAL A C 1
ATOM 1435 O O . VAL A 1 194 ? -12.855 -10.260 28.727 1.00 77.81 194 VAL A O 1
ATOM 1438 N N . ALA A 1 195 ? -12.761 -8.204 29.642 1.00 68.81 195 ALA A N 1
ATOM 1439 C CA . ALA A 1 195 ? -11.445 -8.390 30.231 1.00 68.81 195 ALA A CA 1
ATOM 1440 C C . ALA A 1 195 ? -11.572 -9.043 31.615 1.00 68.81 195 ALA A C 1
ATOM 1442 O O . ALA A 1 195 ? -12.382 -8.628 32.443 1.00 68.81 195 ALA A O 1
ATOM 1443 N N . GLN A 1 196 ? -10.743 -10.053 31.883 1.00 65.88 196 GLN A N 1
ATOM 1444 C CA . GLN A 1 196 ? -10.569 -10.628 33.214 1.00 65.88 196 GLN A CA 1
ATOM 1445 C C . GLN A 1 196 ? -9.134 -10.365 33.662 1.00 65.88 196 GLN A C 1
ATOM 1447 O O . GLN A 1 196 ? -8.188 -10.855 33.049 1.00 65.88 196 GLN A O 1
ATOM 1452 N N . GLN A 1 197 ? -8.971 -9.588 34.728 1.00 64.69 197 GLN A N 1
ATOM 1453 C CA . GLN A 1 197 ? -7.664 -9.275 35.294 1.00 64.69 197 GLN A CA 1
ATOM 1454 C C . GLN A 1 197 ? -7.465 -10.073 36.585 1.00 64.69 197 GLN A C 1
ATOM 1456 O O . GLN A 1 197 ? -8.360 -10.137 37.428 1.00 64.69 197 GLN A O 1
ATOM 1461 N N . ILE A 1 198 ? -6.299 -10.701 36.743 1.00 58.84 198 ILE A N 1
ATOM 1462 C CA . ILE A 1 198 ? -5.897 -11.302 38.018 1.00 58.84 198 ILE A CA 1
ATOM 1463 C C . ILE A 1 198 ? -5.314 -10.167 38.863 1.00 58.84 198 ILE A C 1
ATOM 1465 O O . ILE A 1 198 ? -4.330 -9.549 38.458 1.00 58.84 198 ILE A O 1
ATOM 1469 N N . ALA A 1 199 ? -5.931 -9.869 40.009 1.00 53.41 199 ALA A N 1
ATOM 1470 C CA . ALA A 1 199 ? -5.366 -8.925 40.969 1.00 53.41 199 ALA A CA 1
ATOM 1471 C C . ALA A 1 199 ? -4.000 -9.463 41.425 1.00 53.41 199 ALA A C 1
ATOM 1473 O O . ALA A 1 199 ? -3.933 -10.565 41.974 1.00 53.41 199 ALA A O 1
ATOM 1474 N N . THR A 1 200 ? -2.930 -8.725 41.127 1.00 48.53 200 THR A N 1
ATOM 1475 C CA . THR A 1 200 ? -1.564 -9.040 41.571 1.00 48.53 200 THR A CA 1
ATOM 1476 C C . THR A 1 200 ? -1.148 -8.057 42.647 1.00 48.53 200 THR A C 1
ATOM 1478 O O . THR A 1 200 ? -1.509 -6.868 42.501 1.00 48.53 200 THR A O 1
#

Foldseek 3Di:
DPDPVVVVVVVVLCVQQVVLCVQLVVCVVVVVNVSNVVSVLSNLVSVLVVVVVVLVVCVVVVDDPPDPPCVPVVVVVNVVVVVVSVVSVVVSVVVVVLQVVLAVLQVVLVVQLVVLVVVVCPDPVNVVLVKDWDPDKDWDDHSVCVVVLHATEIETEIEGEPPGDDDPCPQVVSQVSSCVRSVGRYHYHYHYDYDDDDDD

Sequence (200 aa):
MRGSGSTLVGVAIAVALVPPAATSGLGLAWGFYGVAITAAVLVLVNLLTINVSALILFWLSGFRPAEEKAVGSARAAVISRAAVLVILIALLSVVLALVTYTSFQASLVKQQVDQELWDMFEEPEYVEAGIGRSEAINVKYTPSDLLLDEPVKVGFLVGYQAGGEIPPDIATVASERLKETTGKDVEVTIGFVVAQQIAT

pLDDT: mean 80.15, std 11.85, range [48.53, 96.0]

Radius of gyration: 28.13 Å; chains: 1; bounding box: 59×40×89 Å

Secondary structure (DSSP, 8-state):
--SHHHHHHHHHHHHHHHHHHHHHHHHHHTT-HHHHHHHHHHHHHHHHHHHHHHHHHHHHTT---S-TT-HHHHHHHHHHHHHHHHHHHHHHHHHHHHHHHHHHHHHHHHHHHHHHHHHHHTSHHHHHTT-EEEEEEEEE--HHHHHHTPPEEEEEEEEE-TTPPPPTTHHHHHHHHHHHHHSS-EEEEEEEEE------